Protein AF-A0A3M1HLR2-F1 (afdb_monomer_lite)

Structure (mmCIF, N/CA/C/O backbone):
data_AF-A0A3M1HLR2-F1
#
_entry.id   AF-A0A3M1HLR2-F1
#
loop_
_atom_site.group_PDB
_atom_site.id
_atom_site.type_symbol
_atom_site.label_atom_id
_atom_site.label_alt_id
_atom_site.label_comp_id
_atom_site.label_asym_id
_atom_site.label_entity_id
_atom_site.label_seq_id
_atom_site.pdbx_PDB_ins_code
_atom_site.Cartn_x
_atom_site.Cartn_y
_atom_site.Cartn_z
_atom_site.occupancy
_atom_site.B_iso_or_equiv
_atom_site.auth_seq_id
_atom_site.auth_comp_id
_atom_site.auth_asym_id
_atom_site.auth_atom_id
_atom_site.pdbx_PDB_model_num
ATOM 1 N N . SER A 1 1 ? -4.990 -3.812 -20.240 1.00 48.69 1 SER A N 1
ATOM 2 C CA . SER A 1 1 ? -4.789 -4.718 -19.091 1.00 48.69 1 SER A CA 1
ATOM 3 C C . SER A 1 1 ? -4.871 -3.904 -17.809 1.00 48.69 1 SER A C 1
ATOM 5 O O . SER A 1 1 ? -4.303 -2.816 -17.781 1.00 48.69 1 SER A O 1
ATOM 7 N N . THR A 1 2 ? -5.626 -4.350 -16.805 1.00 55.06 2 THR A N 1
ATOM 8 C CA . THR A 1 2 ? -5.717 -3.704 -15.482 1.00 55.06 2 THR A CA 1
ATOM 9 C C . THR A 1 2 ? -4.637 -4.264 -14.561 1.00 55.06 2 THR A C 1
ATOM 11 O O . THR A 1 2 ? -4.309 -5.445 -14.652 1.00 55.06 2 THR A O 1
ATOM 14 N N . LEU A 1 3 ? -4.086 -3.433 -13.677 1.00 59.19 3 LEU A N 1
ATOM 15 C CA . LEU A 1 3 ? -3.085 -3.863 -12.700 1.00 59.19 3 LEU A CA 1
ATOM 16 C C . LEU A 1 3 ? -3.641 -4.980 -11.788 1.00 59.19 3 LEU A C 1
ATOM 18 O O . LEU A 1 3 ? -4.822 -4.929 -11.437 1.00 59.19 3 LEU A O 1
ATOM 22 N N . PRO A 1 4 ? -2.819 -5.968 -11.382 1.00 57.84 4 PRO A N 1
ATOM 23 C CA . PRO A 1 4 ? -3.253 -7.087 -10.535 1.00 57.84 4 PRO A CA 1
ATOM 24 C C . PRO A 1 4 ? -3.646 -6.661 -9.110 1.00 57.84 4 PRO A C 1
ATOM 26 O O . PRO A 1 4 ? -4.333 -7.398 -8.411 1.00 57.84 4 PRO A O 1
ATOM 29 N N . GLN A 1 5 ? -3.231 -5.466 -8.690 1.00 66.94 5 GLN A N 1
ATOM 30 C CA . GLN A 1 5 ? -3.556 -4.832 -7.415 1.00 66.94 5 GLN A CA 1
ATOM 31 C C . GLN A 1 5 ? -3.480 -3.305 -7.575 1.00 66.94 5 GLN A C 1
ATOM 33 O O . GLN A 1 5 ? -2.807 -2.836 -8.500 1.00 66.94 5 GLN A O 1
ATOM 38 N N . PRO A 1 6 ? -4.139 -2.506 -6.714 1.00 74.94 6 PRO A N 1
ATOM 39 C CA . PRO A 1 6 ? -3.947 -1.062 -6.727 1.00 74.94 6 PRO A CA 1
ATOM 40 C C . PRO A 1 6 ? -2.475 -0.734 -6.439 1.00 74.94 6 PRO A C 1
ATOM 42 O O . PRO A 1 6 ? -1.885 -1.265 -5.497 1.00 74.94 6 PRO A O 1
ATOM 45 N N . LEU A 1 7 ? -1.880 0.124 -7.266 1.00 81.38 7 LEU A N 1
ATOM 46 C CA . LEU A 1 7 ? -0.498 0.574 -7.116 1.00 81.38 7 LEU A CA 1
ATOM 47 C C . LEU A 1 7 ? -0.462 2.035 -6.679 1.00 81.38 7 LEU A C 1
ATOM 49 O O . LEU A 1 7 ? -1.228 2.861 -7.174 1.00 81.38 7 LEU A O 1
ATOM 53 N N . ASP A 1 8 ? 0.453 2.331 -5.763 1.00 84.19 8 ASP A N 1
ATOM 54 C CA . ASP A 1 8 ? 0.822 3.683 -5.361 1.00 84.19 8 ASP A CA 1
ATOM 55 C C . ASP A 1 8 ? 2.137 4.043 -6.046 1.00 84.19 8 ASP A C 1
ATOM 57 O O . ASP A 1 8 ? 3.056 3.224 -6.063 1.00 84.19 8 ASP A O 1
ATOM 61 N N . PHE A 1 9 ? 2.237 5.260 -6.578 1.00 87.88 9 PHE A N 1
ATOM 62 C CA . PHE A 1 9 ? 3.447 5.793 -7.206 1.00 87.88 9 PHE A CA 1
ATOM 63 C C . PHE A 1 9 ? 4.004 6.924 -6.331 1.00 87.88 9 PHE A C 1
ATOM 65 O O . PHE A 1 9 ? 3.769 8.098 -6.624 1.00 87.88 9 PHE A O 1
ATOM 72 N N . PRO A 1 10 ? 4.728 6.606 -5.241 1.00 83.81 10 PRO A N 1
ATOM 73 C CA . PRO A 1 10 ? 5.108 7.577 -4.209 1.00 83.81 10 PRO A CA 1
ATOM 74 C C . PRO A 1 10 ? 6.034 8.693 -4.707 1.00 83.81 10 PRO A C 1
ATOM 76 O O . PRO A 1 10 ? 6.093 9.757 -4.098 1.00 83.81 10 PRO A O 1
ATOM 79 N N . LEU A 1 11 ? 6.755 8.462 -5.808 1.00 85.06 11 LEU A N 1
ATOM 80 C CA . LEU A 1 11 ? 7.602 9.465 -6.464 1.00 85.06 11 LEU A CA 1
ATOM 81 C C . LEU A 1 11 ? 6.954 10.048 -7.732 1.00 85.06 11 LEU A C 1
ATOM 83 O O . LEU A 1 11 ? 7.605 10.761 -8.491 1.00 85.06 11 LEU A O 1
ATOM 87 N N . GLY A 1 12 ? 5.672 9.751 -7.954 1.00 87.69 12 GLY A N 1
ATOM 88 C CA . GLY A 1 12 ? 4.953 10.068 -9.178 1.00 87.69 12 GLY A CA 1
ATOM 89 C C . GLY A 1 12 ? 5.382 9.214 -10.373 1.00 87.69 12 GLY A C 1
ATOM 90 O O . GLY A 1 12 ? 6.267 8.359 -10.295 1.00 87.69 12 GLY A O 1
ATOM 91 N N . LEU A 1 13 ? 4.718 9.465 -11.497 1.00 90.06 13 LEU A N 1
ATOM 92 C CA . LEU A 1 13 ? 5.146 9.000 -12.812 1.00 90.06 13 LEU A CA 1
ATOM 93 C C . LEU A 1 13 ? 6.013 10.084 -13.441 1.00 90.06 13 LEU A C 1
ATOM 95 O O . LEU A 1 13 ? 5.712 11.273 -13.318 1.00 90.06 13 LEU A O 1
ATOM 99 N N . PHE A 1 14 ? 7.056 9.678 -14.148 1.00 89.75 14 PHE A N 1
ATOM 100 C CA . PHE A 1 14 ? 7.906 10.591 -14.892 1.00 89.75 14 PHE A CA 1
ATOM 101 C C . PHE A 1 14 ? 8.195 10.035 -16.280 1.00 89.75 14 PHE A C 1
ATOM 103 O O . PHE A 1 14 ? 7.954 8.864 -16.576 1.00 89.75 14 PHE A O 1
ATOM 110 N N . SER A 1 15 ? 8.690 10.906 -17.153 1.00 91.44 15 SER A N 1
ATOM 111 C CA . SER A 1 15 ? 9.199 10.494 -18.448 1.00 91.44 15 SER A CA 1
ATOM 112 C C . SER A 1 15 ? 10.481 11.234 -18.777 1.00 91.44 15 SER A C 1
ATOM 114 O O . SER A 1 15 ? 10.613 12.420 -18.467 1.00 91.44 15 SER A O 1
ATOM 116 N N . PHE A 1 16 ? 11.420 10.530 -19.398 1.00 93.06 16 PHE A N 1
ATOM 117 C CA . PHE A 1 16 ? 12.648 11.109 -19.924 1.00 93.06 16 PHE A CA 1
ATOM 118 C C . PHE A 1 16 ? 12.904 10.638 -21.356 1.00 93.06 16 PHE A C 1
ATOM 120 O O . PHE A 1 16 ? 12.273 9.705 -21.856 1.00 93.06 16 PHE A O 1
ATOM 127 N N . VAL A 1 17 ? 13.825 11.332 -22.022 1.00 95.81 17 VAL A N 1
ATOM 128 C CA . VAL A 1 17 ? 14.231 11.065 -23.401 1.00 95.81 17 VAL A CA 1
ATOM 129 C C . VAL A 1 17 ? 15.741 10.894 -23.437 1.00 95.81 17 VAL A C 1
ATOM 131 O O . VAL A 1 17 ? 16.461 11.725 -22.883 1.00 95.81 17 VAL A O 1
ATOM 134 N N . LEU A 1 18 ? 16.211 9.854 -24.120 1.00 96.06 18 LEU A N 1
ATOM 135 C CA . LEU A 1 18 ? 17.622 9.646 -24.440 1.00 96.06 18 LEU A CA 1
ATOM 136 C C . LEU A 1 18 ? 17.815 9.818 -25.950 1.00 96.06 18 LEU A C 1
ATOM 138 O O . LEU A 1 18 ? 17.514 8.885 -26.694 1.00 96.06 18 LEU A O 1
ATOM 142 N N . PRO A 1 19 ? 18.234 11.005 -26.417 1.00 96.94 19 PRO A N 1
ATOM 143 C CA . PRO A 1 19 ? 18.441 11.271 -27.837 1.00 96.94 19 PRO A CA 1
ATOM 144 C C . PRO A 1 19 ? 19.844 10.857 -28.313 1.00 96.94 19 PRO A C 1
ATOM 146 O O . PRO A 1 19 ? 20.701 10.470 -27.517 1.00 96.94 19 PRO A O 1
ATOM 149 N N . ASP A 1 20 ? 20.073 11.011 -29.620 1.00 96.31 20 ASP A N 1
ATOM 150 C CA . ASP A 1 20 ? 21.378 10.907 -30.289 1.00 96.31 20 ASP A CA 1
ATOM 151 C C . ASP A 1 20 ? 22.066 9.540 -30.135 1.00 96.31 20 ASP A C 1
ATOM 153 O O . ASP A 1 20 ? 23.295 9.421 -30.117 1.00 96.31 20 ASP A O 1
ATOM 157 N N . LEU A 1 21 ? 21.262 8.479 -30.046 1.00 97.06 21 LEU A N 1
ATOM 158 C CA . LEU A 1 21 ? 21.741 7.106 -30.015 1.00 97.06 21 LEU A CA 1
ATOM 159 C C . LEU A 1 21 ? 21.974 6.584 -31.436 1.00 97.06 21 LEU A C 1
ATOM 161 O O . LEU A 1 21 ? 21.321 6.981 -32.400 1.00 97.06 21 LEU A O 1
ATOM 165 N N . THR A 1 22 ? 22.882 5.618 -31.570 1.00 98.12 22 THR A N 1
ATOM 166 C CA . THR A 1 22 ? 22.852 4.753 -32.756 1.00 98.12 22 THR A CA 1
ATOM 167 C C . THR A 1 22 ? 21.536 3.966 -32.738 1.00 98.12 22 THR A C 1
ATOM 169 O O . THR A 1 22 ? 21.232 3.391 -31.693 1.00 98.12 22 THR A O 1
ATOM 172 N N . PRO A 1 23 ? 20.771 3.901 -33.843 1.00 98.12 23 PRO A N 1
ATOM 173 C CA . PRO A 1 23 ? 19.550 3.106 -33.899 1.00 98.12 23 PRO A CA 1
ATOM 174 C C . PRO A 1 23 ? 19.747 1.670 -33.393 1.00 98.12 23 PRO A C 1
ATOM 176 O O . PRO A 1 23 ? 20.687 0.990 -33.812 1.00 98.12 23 PRO A O 1
ATOM 179 N N . GLY A 1 24 ? 18.888 1.220 -32.477 1.00 97.25 24 GLY A N 1
ATOM 180 C CA . GLY A 1 24 ? 18.967 -0.111 -31.859 1.00 97.25 24 GLY A CA 1
ATOM 181 C C . GLY A 1 24 ? 19.995 -0.237 -30.728 1.00 97.25 24 GLY A C 1
ATOM 182 O O . GLY A 1 24 ? 20.311 -1.345 -30.293 1.00 97.25 24 GLY A O 1
ATOM 183 N N . ARG A 1 25 ? 20.578 0.873 -30.256 1.00 97.94 25 ARG A N 1
ATOM 184 C CA . ARG A 1 25 ? 21.594 0.851 -29.198 1.00 97.94 25 ARG A CA 1
ATOM 185 C C . ARG A 1 25 ? 20.997 0.432 -27.854 1.00 97.94 25 ARG A C 1
ATOM 187 O O . ARG A 1 25 ? 20.038 1.036 -27.383 1.00 97.94 25 ARG A O 1
ATOM 194 N N . SER A 1 26 ? 21.673 -0.506 -27.187 1.00 97.94 26 SER A N 1
ATOM 195 C CA . SER A 1 26 ? 21.446 -0.832 -25.774 1.00 97.94 26 SER A CA 1
ATOM 196 C C . SER A 1 26 ? 22.310 0.005 -24.829 1.00 97.94 26 SER A C 1
ATOM 198 O O . SER A 1 26 ? 23.500 0.245 -25.083 1.00 97.94 26 SER A O 1
ATOM 200 N N . LEU A 1 27 ? 21.729 0.422 -23.710 1.00 97.56 27 LEU A N 1
ATOM 201 C CA . LEU A 1 27 ? 22.395 1.193 -22.663 1.00 97.56 27 LEU A CA 1
ATOM 202 C C . LEU A 1 27 ? 21.735 0.966 -21.297 1.00 97.56 27 LEU A C 1
ATOM 204 O O . LEU A 1 27 ? 20.637 0.420 -21.198 1.00 97.56 27 LEU A O 1
ATOM 208 N N . THR A 1 28 ? 22.412 1.416 -20.242 1.00 97.38 28 THR A N 1
ATOM 209 C CA . THR A 1 28 ? 21.877 1.420 -18.877 1.00 97.38 28 THR A CA 1
ATOM 210 C C . THR A 1 28 ? 21.690 2.840 -18.353 1.00 97.38 28 THR A C 1
ATOM 212 O O . THR A 1 28 ? 22.568 3.682 -18.548 1.00 97.38 28 THR A O 1
ATOM 215 N N . VAL A 1 29 ? 20.590 3.087 -17.644 1.00 96.12 29 VAL A N 1
ATOM 216 C CA . VAL A 1 29 ? 20.327 4.332 -16.905 1.00 96.12 29 VAL A CA 1
ATOM 217 C C . VAL A 1 29 ? 20.255 4.016 -15.420 1.00 96.12 29 VAL A C 1
ATOM 219 O O . VAL A 1 29 ? 19.499 3.137 -15.017 1.00 96.12 29 VAL A O 1
ATOM 222 N N . GLU A 1 30 ? 21.006 4.746 -14.601 1.00 95.44 30 GLU A N 1
ATOM 223 C CA . GLU A 1 30 ? 20.891 4.657 -13.147 1.00 95.44 30 GLU A CA 1
ATOM 224 C C . GLU A 1 30 ? 19.939 5.738 -12.623 1.00 95.44 30 GLU A C 1
ATOM 226 O O . GLU A 1 30 ? 20.163 6.936 -12.802 1.00 95.44 30 GLU A O 1
ATOM 231 N N . LEU A 1 31 ? 18.870 5.310 -11.957 1.00 91.38 31 LEU A N 1
ATOM 232 C CA . LEU A 1 31 ? 17.959 6.174 -11.221 1.00 91.38 31 LEU A CA 1
ATOM 233 C C . LEU A 1 31 ? 18.386 6.206 -9.756 1.00 91.38 31 LEU A C 1
ATOM 235 O O . LEU A 1 31 ? 18.313 5.189 -9.069 1.00 91.38 31 LEU A O 1
ATOM 239 N N . ILE A 1 32 ? 18.799 7.371 -9.264 1.00 91.00 32 ILE A N 1
ATOM 240 C CA . ILE A 1 32 ? 19.179 7.562 -7.860 1.00 91.00 32 ILE A CA 1
ATOM 241 C C . ILE A 1 32 ? 17.919 7.860 -7.043 1.00 91.00 32 ILE A C 1
ATOM 243 O O . ILE A 1 32 ? 17.176 8.793 -7.355 1.00 91.00 32 ILE A O 1
ATOM 247 N N . LEU A 1 33 ? 17.675 7.075 -5.992 1.00 88.12 33 LEU A N 1
ATOM 248 C CA . LEU A 1 33 ? 16.494 7.221 -5.145 1.00 88.12 33 LEU A CA 1
ATOM 249 C C . LEU A 1 33 ? 16.747 8.204 -3.993 1.00 88.12 33 LEU A C 1
ATOM 251 O O . LEU A 1 33 ? 17.845 8.231 -3.429 1.00 88.12 33 LEU A O 1
ATOM 255 N N . PRO A 1 34 ? 15.736 8.994 -3.582 1.00 86.31 34 PRO A N 1
ATOM 256 C CA . PRO A 1 34 ? 15.842 9.762 -2.352 1.00 86.31 34 PRO A CA 1
ATOM 257 C C . PRO A 1 34 ? 15.982 8.807 -1.151 1.00 86.31 34 PRO A C 1
ATOM 259 O O . PRO A 1 34 ? 15.378 7.735 -1.160 1.00 86.31 34 PRO A O 1
ATOM 262 N N . PRO A 1 35 ? 16.683 9.196 -0.069 1.00 83.38 35 PRO A N 1
ATOM 263 C CA . PRO A 1 35 ? 16.812 8.364 1.135 1.00 83.38 35 PRO A CA 1
ATOM 264 C C . PRO A 1 35 ? 15.476 7.977 1.794 1.00 83.38 35 PRO A C 1
ATOM 266 O O . PRO A 1 35 ? 15.429 7.077 2.624 1.00 83.38 35 PRO A O 1
ATOM 269 N N . THR A 1 36 ? 14.396 8.681 1.451 1.00 80.69 36 THR A N 1
ATOM 270 C CA . THR A 1 36 ? 13.025 8.438 1.915 1.00 80.69 36 THR A CA 1
ATOM 271 C C . THR A 1 36 ? 12.228 7.497 1.008 1.00 80.69 36 THR A C 1
ATOM 273 O O . THR A 1 36 ? 11.042 7.282 1.260 1.00 80.69 36 THR A O 1
ATOM 276 N N . ALA A 1 37 ? 12.829 6.970 -0.063 1.00 78.12 37 ALA A N 1
ATOM 277 C CA . ALA A 1 37 ? 12.160 6.034 -0.954 1.00 78.12 37 ALA A CA 1
ATOM 278 C C . ALA A 1 37 ? 11.779 4.740 -0.200 1.00 78.12 37 ALA A C 1
ATOM 280 O O . ALA A 1 37 ? 12.569 4.246 0.609 1.00 78.12 37 ALA A O 1
ATOM 281 N N . PRO A 1 38 ? 10.583 4.171 -0.442 1.00 70.94 38 PRO A N 1
ATOM 282 C CA . PRO A 1 38 ? 10.193 2.891 0.149 1.00 70.94 38 PRO A CA 1
ATOM 283 C C . PRO A 1 38 ? 11.117 1.745 -0.287 1.00 70.94 38 PRO A C 1
ATOM 285 O O . PRO A 1 38 ? 11.745 1.809 -1.336 1.00 70.94 38 PRO A O 1
ATOM 288 N N . THR A 1 39 ? 11.153 0.655 0.478 1.00 69.25 39 THR A N 1
ATOM 289 C CA . THR A 1 39 ? 12.002 -0.517 0.185 1.00 69.25 39 THR A CA 1
ATOM 290 C C . THR A 1 39 ? 11.341 -1.566 -0.715 1.00 69.25 39 THR A C 1
ATOM 292 O O . THR A 1 39 ? 12.039 -2.368 -1.327 1.00 69.25 39 THR A O 1
ATOM 295 N N . LEU A 1 40 ? 10.007 -1.575 -0.808 1.00 63.69 40 LEU A N 1
ATOM 296 C CA . LEU A 1 40 ? 9.227 -2.517 -1.622 1.00 63.69 40 LEU A CA 1
ATOM 297 C C . LEU A 1 40 ? 8.753 -1.834 -2.900 1.00 63.69 40 LEU A C 1
ATOM 299 O O . LEU A 1 40 ? 7.589 -1.448 -3.018 1.00 63.69 40 LEU A O 1
ATOM 303 N N . LEU A 1 41 ? 9.689 -1.631 -3.824 1.00 73.06 41 LEU A N 1
ATOM 304 C CA . LEU A 1 41 ? 9.422 -0.943 -5.075 1.00 73.06 41 LEU A CA 1
ATOM 305 C C . LEU A 1 41 ? 9.441 -1.912 -6.260 1.00 73.06 41 LEU A C 1
ATOM 307 O O . LEU A 1 41 ? 10.279 -2.803 -6.341 1.00 73.06 41 LEU A O 1
ATOM 311 N N . HIS A 1 42 ? 8.529 -1.683 -7.194 1.00 86.94 42 HIS A N 1
ATOM 312 C CA . HIS A 1 42 ? 8.532 -2.230 -8.547 1.00 86.94 42 HIS A CA 1
ATOM 313 C C . HIS A 1 42 ? 8.611 -1.065 -9.530 1.00 86.94 42 HIS A C 1
ATOM 315 O O . HIS A 1 42 ? 8.079 0.012 -9.243 1.00 86.94 42 HIS A O 1
ATOM 321 N N . TYR A 1 43 ? 9.215 -1.264 -10.697 1.00 90.81 43 TYR A N 1
ATOM 322 C CA . TYR A 1 43 ? 9.253 -0.235 -11.733 1.00 90.81 43 TYR A CA 1
ATOM 323 C C . TYR A 1 43 ? 8.223 -0.555 -12.812 1.00 90.81 43 TYR A C 1
ATOM 325 O O . TYR A 1 43 ? 8.400 -1.495 -13.577 1.00 90.81 43 TYR A O 1
ATOM 333 N N . TYR A 1 44 ? 7.143 0.219 -12.885 1.00 92.75 44 TYR A N 1
ATOM 334 C CA . TYR A 1 44 ? 6.085 0.007 -13.873 1.00 92.75 44 TYR A CA 1
ATOM 335 C C . TYR A 1 44 ? 6.199 0.995 -15.024 1.00 92.75 44 TYR A C 1
ATOM 337 O O . TYR A 1 44 ? 6.556 2.160 -14.837 1.00 92.75 44 TYR A O 1
ATOM 345 N N . LYS A 1 45 ? 5.820 0.533 -16.213 1.00 91.69 45 LYS A N 1
ATOM 346 C CA . LYS A 1 45 ? 5.718 1.350 -17.422 1.00 91.69 45 LYS A CA 1
ATOM 347 C C . LYS A 1 45 ? 4.302 1.334 -17.964 1.00 91.69 45 LYS A C 1
ATOM 349 O O . LYS A 1 45 ? 3.595 0.337 -17.820 1.00 91.69 45 LYS A O 1
ATOM 354 N N . HIS A 1 46 ? 3.916 2.433 -18.608 1.00 89.50 46 HIS A N 1
ATOM 355 C CA . HIS A 1 46 ? 2.683 2.529 -19.384 1.00 89.50 46 HIS A CA 1
ATOM 356 C C . HIS A 1 46 ? 3.022 2.836 -20.843 1.00 89.50 46 HIS A C 1
ATOM 358 O O . HIS A 1 46 ? 3.031 3.992 -21.269 1.00 89.50 46 HIS A O 1
ATOM 364 N N . SER A 1 47 ? 3.341 1.789 -21.597 1.00 90.06 47 SER A N 1
ATOM 365 C CA . SER A 1 47 ? 3.720 1.871 -23.010 1.00 90.06 47 SER A CA 1
ATOM 366 C C . SER A 1 47 ? 3.331 0.590 -23.747 1.00 90.06 47 SER A C 1
ATOM 368 O O . SER A 1 47 ? 2.786 -0.335 -23.142 1.00 90.06 47 SER A O 1
ATOM 370 N N . GLY A 1 48 ? 3.588 0.534 -25.054 1.00 90.94 48 GLY A N 1
ATOM 371 C CA . GLY A 1 48 ? 3.549 -0.724 -25.795 1.00 90.94 48 GLY A CA 1
ATOM 372 C C . GLY A 1 48 ? 4.763 -1.606 -25.490 1.00 90.94 48 GLY A C 1
ATOM 373 O O . GLY A 1 48 ? 5.767 -1.141 -24.940 1.00 90.94 48 GLY A O 1
ATOM 374 N N . VAL A 1 49 ? 4.670 -2.876 -25.887 1.00 93.56 49 VAL A N 1
ATOM 375 C CA . VAL A 1 49 ? 5.795 -3.823 -25.971 1.00 93.56 49 VAL A CA 1
ATOM 376 C C . VAL A 1 49 ? 5.817 -4.470 -27.363 1.00 93.56 49 VAL A C 1
ATOM 378 O O . VAL A 1 49 ? 4.778 -4.489 -28.032 1.00 93.56 49 VAL A O 1
ATOM 381 N N . PRO A 1 50 ? 6.947 -5.027 -27.837 1.00 92.12 50 PRO A N 1
ATOM 382 C CA . PRO A 1 50 ? 6.978 -5.736 -29.116 1.00 92.12 50 PRO A CA 1
ATOM 383 C C . PRO A 1 50 ? 5.885 -6.815 -29.201 1.00 92.12 50 PRO A C 1
ATOM 385 O O . PRO A 1 50 ? 5.718 -7.630 -28.296 1.00 92.12 50 PRO A O 1
ATOM 388 N N . GLY A 1 51 ? 5.097 -6.792 -30.279 1.00 91.81 51 GLY A N 1
ATOM 389 C CA . GLY A 1 51 ? 3.941 -7.680 -30.468 1.00 91.81 51 GLY A CA 1
ATOM 390 C C . GLY A 1 51 ? 2.633 -7.220 -29.802 1.00 91.81 51 GLY A C 1
ATOM 391 O O . GLY A 1 51 ? 1.577 -7.734 -30.161 1.00 91.81 51 GLY A O 1
ATOM 392 N N . GLN A 1 52 ? 2.668 -6.234 -28.898 1.00 91.31 52 GLN A N 1
ATOM 393 C CA . GLN A 1 52 ? 1.492 -5.566 -28.316 1.00 91.31 52 GLN A CA 1
ATOM 394 C C . GLN A 1 52 ? 1.743 -4.048 -28.191 1.00 91.31 52 GLN A C 1
ATOM 396 O O . GLN A 1 52 ? 2.044 -3.555 -27.100 1.00 91.31 52 GLN A O 1
ATOM 401 N N . PRO A 1 53 ? 1.648 -3.293 -29.302 1.00 89.00 53 PRO A N 1
ATOM 402 C CA . PRO A 1 53 ? 2.045 -1.884 -29.346 1.00 89.00 53 PRO A CA 1
ATOM 403 C C . PRO A 1 53 ? 1.067 -0.937 -28.635 1.00 89.00 53 PRO A C 1
ATOM 405 O O . PRO A 1 53 ? 1.442 0.183 -28.301 1.00 89.00 53 PRO A O 1
ATOM 408 N N . GLU A 1 54 ? -0.171 -1.370 -28.384 1.00 89.94 54 GLU A N 1
ATOM 409 C CA . GLU A 1 54 ? -1.149 -0.579 -27.634 1.00 89.94 54 GLU A CA 1
ATOM 410 C C . GLU A 1 54 ? -0.662 -0.335 -26.195 1.00 89.94 54 GLU A C 1
ATOM 412 O O . GLU A 1 54 ? -0.312 -1.302 -25.508 1.00 89.94 54 GLU A O 1
ATOM 417 N N . PRO A 1 55 ? -0.654 0.919 -25.701 1.00 89.38 55 PRO A N 1
ATOM 418 C CA . PRO A 1 55 ? -0.194 1.222 -24.354 1.00 89.38 55 PRO A CA 1
ATOM 419 C C . PRO A 1 55 ? -0.951 0.452 -23.272 1.00 89.38 55 PRO A C 1
ATOM 421 O O . PRO A 1 55 ? -2.182 0.455 -23.207 1.00 89.38 55 PRO A O 1
ATOM 424 N N . HIS A 1 56 ? -0.200 -0.192 -22.385 1.00 88.94 56 HIS A N 1
ATOM 425 C CA . HIS A 1 56 ? -0.732 -0.866 -21.210 1.00 88.94 56 HIS A CA 1
ATOM 426 C C . HIS A 1 56 ? 0.280 -0.829 -20.069 1.00 88.94 56 HIS A C 1
ATOM 428 O O . HIS A 1 56 ? 1.470 -0.594 -20.268 1.00 88.94 56 HIS A O 1
ATOM 434 N N . TRP A 1 57 ? -0.207 -1.066 -18.853 1.00 89.44 57 TRP A N 1
ATOM 435 C CA . TRP A 1 57 ? 0.660 -1.224 -17.694 1.00 89.44 57 TRP A CA 1
ATOM 436 C C . TRP A 1 57 ? 1.347 -2.585 -17.705 1.00 89.44 57 TRP A C 1
ATOM 438 O O . TRP A 1 57 ? 0.683 -3.611 -17.872 1.00 89.44 57 TRP A O 1
ATOM 448 N N . TYR A 1 58 ? 2.650 -2.591 -17.450 1.00 90.50 58 TYR A N 1
ATOM 449 C CA . TYR A 1 58 ? 3.417 -3.803 -17.186 1.00 90.50 58 TYR A CA 1
ATOM 450 C C . TYR A 1 58 ? 4.534 -3.532 -16.174 1.00 90.50 58 TYR A C 1
ATOM 452 O O . TYR A 1 58 ? 5.054 -2.415 -16.093 1.00 90.50 58 TYR A O 1
ATOM 460 N N . ASP A 1 59 ? 4.888 -4.563 -15.403 1.00 91.50 59 ASP A N 1
ATOM 461 C CA . ASP A 1 59 ? 6.063 -4.533 -14.530 1.00 91.50 59 ASP A CA 1
ATOM 462 C C . ASP A 1 59 ? 7.316 -4.649 -15.408 1.00 91.50 59 ASP A C 1
ATOM 464 O O . ASP A 1 59 ? 7.477 -5.597 -16.186 1.00 91.50 59 ASP A O 1
ATOM 468 N N . PHE A 1 60 ? 8.194 -3.655 -15.340 1.00 94.44 60 PHE A N 1
ATOM 469 C CA . PHE A 1 60 ? 9.400 -3.585 -16.150 1.00 94.44 60 PHE A CA 1
ATOM 470 C C . PHE A 1 60 ? 10.550 -4.296 -15.444 1.00 94.44 60 PHE A C 1
ATOM 472 O O . PHE A 1 60 ? 11.615 -3.726 -15.297 1.00 94.44 60 PHE A O 1
ATOM 479 N N . LEU A 1 61 ? 10.362 -5.537 -14.997 1.00 93.94 61 LEU A N 1
ATOM 480 C CA . LEU A 1 61 ? 11.454 -6.345 -14.444 1.00 93.94 61 LEU A CA 1
ATOM 481 C C . LEU A 1 61 ? 12.450 -6.737 -15.537 1.00 93.94 61 LEU A C 1
ATOM 483 O O . LEU A 1 61 ? 12.055 -6.941 -16.689 1.00 93.94 61 LEU A O 1
ATOM 487 N N . TYR A 1 62 ? 13.731 -6.840 -15.174 1.00 96.25 62 TYR A N 1
ATOM 488 C CA . TYR A 1 62 ? 14.783 -7.296 -16.081 1.00 96.25 62 TYR A CA 1
ATOM 489 C C . TYR A 1 62 ? 14.526 -8.725 -16.576 1.00 96.25 62 TYR A C 1
ATOM 491 O O . TYR A 1 62 ? 14.441 -9.657 -15.778 1.00 96.25 62 TYR A O 1
ATOM 499 N N . ASP A 1 63 ? 14.401 -8.887 -17.894 1.00 95.44 63 ASP A N 1
ATOM 500 C CA . ASP A 1 63 ? 14.108 -10.166 -18.562 1.00 95.44 63 ASP A CA 1
ATOM 501 C C . ASP A 1 63 ? 15.349 -10.840 -19.177 1.00 95.44 63 ASP A C 1
ATOM 503 O O . ASP A 1 63 ? 15.247 -11.924 -19.749 1.00 95.44 63 ASP A O 1
ATOM 507 N N . GLY A 1 64 ? 16.525 -10.220 -19.033 1.00 96.06 64 GLY A N 1
ATOM 508 C CA . GLY A 1 64 ? 17.773 -10.643 -19.672 1.00 96.06 64 GLY A CA 1
ATOM 509 C C . GLY A 1 64 ? 18.203 -9.763 -20.849 1.00 96.06 64 GLY A C 1
ATOM 510 O O . GLY A 1 64 ? 19.362 -9.849 -21.251 1.00 96.06 64 GLY A O 1
ATOM 511 N N . GLU A 1 65 ? 17.320 -8.897 -21.354 1.00 96.50 65 GLU A N 1
ATOM 512 C CA . GLU A 1 65 ? 17.595 -7.951 -22.443 1.00 96.50 65 GLU A CA 1
ATOM 513 C C . GLU A 1 65 ? 17.224 -6.513 -22.055 1.00 96.50 65 GLU A C 1
ATOM 515 O O . GLU A 1 65 ? 18.043 -5.599 -22.159 1.00 96.50 65 GLU A O 1
ATOM 520 N N . THR A 1 66 ? 16.006 -6.312 -21.553 1.00 97.38 66 THR A N 1
ATOM 521 C CA . THR A 1 66 ? 15.492 -5.014 -21.093 1.00 97.38 66 THR A CA 1
ATOM 522 C C . THR A 1 66 ? 14.876 -5.148 -19.706 1.00 97.38 66 THR A C 1
ATOM 524 O O . THR A 1 66 ? 14.530 -6.243 -19.265 1.00 97.38 66 THR A O 1
ATOM 527 N N . GLY A 1 67 ? 14.737 -4.038 -18.987 1.00 96.50 67 GLY A N 1
ATOM 528 C CA . GLY A 1 67 ? 14.058 -4.003 -17.691 1.00 96.50 67 GLY A CA 1
ATOM 529 C C . GLY A 1 67 ? 14.866 -3.352 -16.579 1.00 96.50 67 GLY A C 1
ATOM 530 O O . GLY A 1 67 ? 16.018 -2.966 -16.743 1.00 96.50 67 GLY A O 1
ATOM 531 N N . ALA A 1 68 ? 14.233 -3.223 -15.428 1.00 95.25 68 ALA A N 1
ATOM 532 C CA . ALA A 1 68 ? 14.753 -2.642 -14.214 1.00 95.25 68 ALA A CA 1
ATOM 533 C C . ALA A 1 68 ? 15.360 -3.726 -13.319 1.00 95.25 68 ALA A C 1
ATOM 535 O O . ALA A 1 68 ? 14.743 -4.759 -13.039 1.00 95.25 68 ALA A O 1
ATOM 536 N N . VAL A 1 69 ? 16.558 -3.442 -12.825 1.00 94.81 69 VAL A N 1
ATOM 537 C CA . VAL A 1 69 ? 17.194 -4.141 -11.713 1.00 94.81 69 VAL A CA 1
ATOM 538 C C . VAL A 1 69 ? 17.063 -3.248 -10.485 1.00 94.81 69 VAL A C 1
ATOM 540 O O . VAL A 1 69 ? 17.592 -2.133 -10.450 1.00 94.81 69 VAL A O 1
ATOM 543 N N . MET A 1 70 ? 16.318 -3.728 -9.491 1.00 90.25 70 MET A N 1
ATOM 544 C CA . MET A 1 70 ? 15.977 -2.966 -8.291 1.00 90.25 70 MET A CA 1
ATOM 545 C C . MET A 1 70 ? 17.111 -3.029 -7.262 1.00 90.25 70 MET A C 1
ATOM 547 O O . MET A 1 70 ? 17.536 -4.115 -6.871 1.00 90.25 70 MET A O 1
ATOM 551 N N . GLY A 1 71 ? 17.572 -1.871 -6.794 1.00 87.81 71 GLY A N 1
ATOM 552 C CA . GLY A 1 71 ? 18.472 -1.731 -5.649 1.00 87.81 71 GLY A CA 1
ATOM 553 C C . GLY A 1 71 ? 17.824 -0.931 -4.517 1.00 87.81 71 GLY A C 1
ATOM 554 O O . GLY A 1 71 ? 16.724 -0.398 -4.654 1.00 87.81 71 GLY A O 1
ATOM 555 N N . SER A 1 72 ? 18.505 -0.849 -3.372 1.00 80.50 72 SER A N 1
ATOM 556 C CA . SER A 1 72 ? 17.999 -0.134 -2.189 1.00 80.50 72 SER A CA 1
ATOM 557 C C . SER A 1 72 ? 18.137 1.387 -2.291 1.00 80.50 72 SER A C 1
ATOM 559 O O . SER A 1 72 ? 17.328 2.113 -1.722 1.00 80.50 72 SER A O 1
ATOM 561 N N . THR A 1 73 ? 19.157 1.874 -2.999 1.00 86.75 73 THR A N 1
ATOM 562 C CA . THR A 1 73 ? 19.443 3.310 -3.167 1.00 86.75 73 THR A CA 1
ATOM 563 C C . THR A 1 73 ? 19.426 3.768 -4.620 1.00 86.75 73 THR A C 1
ATOM 565 O O . THR A 1 73 ? 19.378 4.969 -4.883 1.00 86.75 73 THR A O 1
ATOM 568 N N . SER A 1 74 ? 19.473 2.835 -5.568 1.00 90.50 74 SER A N 1
ATOM 569 C CA . SER A 1 74 ? 19.362 3.128 -6.992 1.00 90.50 74 SER A CA 1
ATOM 570 C C . SER A 1 74 ? 18.698 1.986 -7.753 1.00 90.50 74 SER A C 1
ATOM 572 O O . SER A 1 74 ? 18.588 0.864 -7.256 1.00 90.50 74 SER A O 1
ATOM 574 N N . ILE A 1 75 ? 18.217 2.289 -8.955 1.00 92.50 75 ILE A N 1
ATOM 575 C CA . ILE A 1 75 ? 17.618 1.331 -9.887 1.00 92.50 75 ILE A CA 1
ATOM 576 C C . ILE A 1 75 ? 18.355 1.442 -11.203 1.00 92.50 75 ILE A C 1
ATOM 578 O O . ILE A 1 75 ? 18.537 2.542 -11.715 1.00 92.50 75 ILE A O 1
ATOM 582 N N . THR A 1 76 ? 18.743 0.304 -11.767 1.00 95.69 76 THR A N 1
ATOM 583 C CA . THR A 1 76 ? 19.364 0.266 -13.092 1.00 95.69 76 THR A CA 1
ATOM 584 C C . THR A 1 76 ? 18.321 -0.130 -14.122 1.00 95.69 76 THR A C 1
ATOM 586 O O . THR A 1 76 ? 17.794 -1.238 -14.068 1.00 95.69 76 THR A O 1
ATOM 589 N N . LEU A 1 77 ? 18.016 0.761 -15.061 1.00 96.19 77 LEU A N 1
ATOM 590 C CA . LEU A 1 77 ? 17.182 0.463 -16.220 1.00 96.19 77 LEU A CA 1
ATOM 591 C C . LEU A 1 77 ? 18.069 -0.001 -17.372 1.00 96.19 77 LEU A C 1
ATOM 593 O O . LEU A 1 77 ? 18.943 0.741 -17.808 1.00 96.19 77 LEU A O 1
ATOM 597 N N . HIS A 1 78 ? 17.817 -1.198 -17.882 1.00 98.06 78 HIS A N 1
ATOM 598 C CA . HIS A 1 78 ? 18.374 -1.720 -19.123 1.00 98.06 78 HIS A CA 1
ATOM 599 C C . HIS A 1 78 ? 17.400 -1.403 -20.255 1.00 98.06 78 HIS A C 1
ATOM 601 O O . HIS A 1 78 ? 16.259 -1.875 -20.250 1.00 98.06 78 HIS A O 1
ATOM 607 N N . LEU A 1 79 ? 17.840 -0.577 -21.200 1.00 97.62 79 LEU A N 1
ATOM 608 C CA . LEU A 1 79 ? 17.020 -0.073 -22.296 1.00 97.62 79 LEU A CA 1
ATOM 609 C C . LEU A 1 79 ? 17.705 -0.347 -23.631 1.00 97.62 79 LEU A C 1
ATOM 611 O O . LEU A 1 79 ? 18.932 -0.286 -23.730 1.00 97.62 79 LEU A O 1
ATOM 615 N N . THR A 1 80 ? 16.896 -0.590 -24.656 1.00 98.00 80 THR A N 1
ATOM 616 C CA . THR A 1 80 ? 17.341 -0.718 -26.044 1.00 98.00 80 THR A CA 1
ATOM 617 C C . THR A 1 80 ? 16.377 0.058 -26.932 1.00 98.00 80 THR A C 1
ATOM 619 O O . THR A 1 80 ? 15.165 -0.125 -26.825 1.00 98.00 80 THR A O 1
ATOM 622 N N . ASP A 1 81 ? 16.927 0.921 -27.785 1.00 97.81 81 ASP A N 1
ATOM 623 C CA . ASP A 1 81 ? 16.187 1.723 -28.767 1.00 97.81 81 ASP A CA 1
ATOM 624 C C . ASP A 1 81 ? 15.370 0.819 -29.701 1.00 97.81 81 ASP A C 1
ATOM 626 O O . ASP A 1 81 ? 15.914 -0.070 -30.359 1.00 97.81 81 ASP A O 1
ATOM 630 N N . GLY A 1 82 ? 14.053 1.011 -29.704 1.00 95.88 82 GLY A N 1
ATOM 631 C CA . GLY A 1 82 ? 13.092 0.188 -30.432 1.00 95.88 82 GLY A CA 1
ATOM 632 C C . GLY A 1 82 ? 12.569 -1.071 -29.730 1.00 95.88 82 GLY A C 1
ATOM 633 O O . GLY A 1 82 ? 11.820 -1.826 -30.351 1.00 95.88 82 GLY A O 1
ATOM 634 N N . LEU A 1 83 ? 12.920 -1.327 -28.464 1.00 95.88 83 LEU A N 1
ATOM 635 C CA . LEU A 1 83 ? 12.428 -2.487 -27.701 1.00 95.88 83 LEU A CA 1
ATOM 636 C C . LEU A 1 83 ? 11.536 -2.094 -26.513 1.00 95.88 83 LEU A C 1
ATOM 638 O O . LEU A 1 83 ? 11.188 -0.935 -26.301 1.00 95.88 83 LEU A O 1
ATOM 642 N N . ARG A 1 84 ? 11.132 -3.094 -25.716 1.00 95.38 84 ARG A N 1
ATOM 643 C CA . ARG A 1 84 ? 10.365 -2.898 -24.481 1.00 95.38 84 ARG A CA 1
ATOM 644 C C . ARG A 1 84 ? 11.060 -1.871 -23.585 1.00 95.38 84 ARG A C 1
ATOM 646 O O . ARG A 1 84 ? 12.241 -1.988 -23.272 1.00 95.38 84 ARG A O 1
ATOM 653 N N . GLY A 1 85 ? 10.294 -0.886 -23.137 1.00 93.44 85 GLY A N 1
ATOM 654 C CA . GLY A 1 85 ? 10.808 0.240 -22.369 1.00 93.44 85 GLY A CA 1
ATOM 655 C C . GLY A 1 85 ? 10.968 1.525 -23.173 1.00 93.44 85 GLY A C 1
ATOM 656 O O . GLY A 1 85 ? 10.960 2.583 -22.544 1.00 93.44 85 GLY A O 1
ATOM 657 N N . ASP A 1 86 ? 11.013 1.428 -24.503 1.00 95.94 86 ASP A N 1
ATOM 658 C CA . ASP A 1 86 ? 10.932 2.539 -25.445 1.00 95.94 86 ASP A CA 1
ATOM 659 C C . ASP A 1 86 ? 9.497 2.702 -25.966 1.00 95.94 86 ASP A C 1
ATOM 661 O O . ASP A 1 86 ? 8.891 1.761 -26.481 1.00 95.94 86 ASP A O 1
ATOM 665 N N . ALA A 1 87 ? 8.905 3.877 -25.767 1.00 92.94 87 ALA A N 1
ATOM 666 C CA . ALA A 1 87 ? 7.463 4.055 -25.895 1.00 92.94 87 ALA A CA 1
ATOM 667 C C . ALA A 1 87 ? 6.929 3.890 -27.322 1.00 92.94 87 ALA A C 1
ATOM 669 O O . ALA A 1 87 ? 5.768 3.506 -27.478 1.00 92.94 87 ALA A O 1
ATOM 670 N N . ASP A 1 88 ? 7.734 4.202 -28.339 1.00 92.31 88 ASP A N 1
ATOM 671 C CA . ASP A 1 88 ? 7.324 4.133 -29.746 1.00 92.31 88 ASP A CA 1
ATOM 672 C C . ASP A 1 88 ? 7.732 2.827 -30.448 1.00 92.31 88 ASP A C 1
ATOM 674 O O . ASP A 1 88 ? 7.260 2.566 -31.558 1.00 92.31 88 ASP A O 1
ATOM 678 N N . LEU A 1 89 ? 8.544 1.995 -29.779 1.00 94.44 89 LEU A N 1
ATOM 679 C CA . LEU A 1 89 ? 9.060 0.716 -30.271 1.00 94.44 89 LEU A CA 1
ATOM 680 C C . LEU A 1 89 ? 9.813 0.825 -31.613 1.00 94.44 89 LEU A C 1
ATOM 682 O O . LEU A 1 89 ? 9.867 -0.145 -32.373 1.00 94.44 89 LEU A O 1
ATOM 686 N N . GLN A 1 90 ? 10.393 1.987 -31.927 1.00 95.69 90 GLN A N 1
ATOM 687 C CA . GLN A 1 90 ? 11.172 2.209 -33.143 1.00 95.69 90 GLN A CA 1
ATOM 688 C C . GLN A 1 90 ? 12.650 2.412 -32.830 1.00 95.69 90 GLN A C 1
ATOM 690 O O . GLN A 1 90 ? 13.016 3.252 -32.025 1.00 95.69 90 GLN A O 1
ATOM 695 N N . ALA A 1 91 ? 13.517 1.702 -33.550 1.00 97.12 91 ALA A N 1
ATOM 696 C CA . ALA A 1 91 ? 14.950 1.971 -33.523 1.00 97.12 91 ALA A CA 1
ATOM 697 C C . ALA A 1 91 ? 15.248 3.258 -34.317 1.00 97.12 91 ALA A C 1
ATOM 699 O O . ALA A 1 91 ? 15.577 3.202 -35.506 1.00 97.12 91 ALA A O 1
ATOM 700 N N . ASN A 1 92 ? 15.050 4.420 -33.695 1.00 97.19 92 ASN A N 1
ATOM 701 C CA . ASN A 1 92 ? 15.161 5.737 -34.326 1.00 97.19 92 ASN A CA 1
ATOM 702 C C . ASN A 1 92 ? 16.266 6.612 -33.703 1.00 97.19 92 ASN A C 1
ATOM 704 O O . ASN A 1 92 ? 16.407 7.782 -34.068 1.00 97.19 92 ASN A O 1
ATOM 708 N N . GLY A 1 93 ? 17.076 6.037 -32.810 1.00 97.44 93 GLY A N 1
ATOM 709 C CA . GLY A 1 93 ? 18.130 6.736 -32.086 1.00 97.44 93 GLY A CA 1
ATOM 710 C C . GLY A 1 93 ? 17.612 7.568 -30.910 1.00 97.44 93 GLY A C 1
ATOM 711 O O . GLY A 1 93 ? 18.328 8.455 -30.435 1.00 97.44 93 GLY A O 1
ATOM 712 N N . ARG A 1 94 ? 16.379 7.325 -30.452 1.00 97.56 94 ARG A N 1
ATOM 713 C CA . ARG A 1 94 ? 15.724 8.099 -29.400 1.00 97.56 94 ARG A CA 1
ATOM 714 C C . ARG A 1 94 ? 14.801 7.218 -28.562 1.00 97.56 94 ARG A C 1
ATOM 716 O O . ARG A 1 94 ? 13.665 6.972 -28.936 1.00 97.56 94 ARG A O 1
ATOM 723 N N . ILE A 1 95 ? 15.221 6.945 -27.330 1.00 96.75 95 ILE A N 1
ATOM 724 C CA . ILE A 1 95 ? 14.382 6.226 -26.364 1.00 96.75 95 ILE A CA 1
ATOM 725 C C . ILE A 1 95 ? 13.489 7.210 -25.612 1.00 96.75 95 ILE A C 1
ATOM 727 O O . ILE A 1 95 ? 13.990 8.164 -25.005 1.00 96.75 95 ILE A O 1
ATOM 731 N N . VAL A 1 96 ? 12.178 6.962 -25.607 1.00 93.88 96 VAL A N 1
ATOM 732 C CA . VAL A 1 96 ? 11.211 7.657 -24.741 1.00 93.88 96 VAL A CA 1
ATOM 733 C C . VAL A 1 96 ? 10.736 6.706 -23.655 1.00 93.88 96 VAL A C 1
ATOM 735 O O . VAL A 1 96 ? 10.065 5.718 -23.932 1.00 93.88 96 VAL A O 1
ATOM 738 N N . ASP A 1 97 ? 11.032 7.034 -22.402 1.00 88.19 97 ASP A N 1
ATOM 739 C CA . ASP A 1 97 ? 10.786 6.155 -21.261 1.00 88.19 97 ASP A CA 1
ATOM 740 C C . ASP A 1 97 ? 9.737 6.778 -20.328 1.00 88.19 97 ASP A C 1
ATOM 742 O O . ASP A 1 97 ? 10.077 7.671 -19.552 1.00 88.19 97 ASP A O 1
ATOM 746 N N . PRO A 1 98 ? 8.445 6.413 -20.434 1.00 90.88 98 PRO A N 1
ATOM 747 C CA . PRO A 1 98 ? 7.428 6.766 -19.453 1.00 90.88 98 PRO A CA 1
ATOM 748 C C . PRO A 1 98 ? 7.272 5.644 -18.421 1.00 90.88 98 PRO A C 1
ATOM 750 O O . PRO A 1 98 ? 6.913 4.507 -18.749 1.00 90.88 98 PRO A O 1
ATOM 753 N N . GLY A 1 99 ? 7.470 5.971 -17.149 1.00 92.12 99 GLY A N 1
ATOM 754 C CA . GLY A 1 99 ? 7.374 4.983 -16.087 1.00 92.12 99 GLY A CA 1
ATOM 755 C C . GLY A 1 99 ? 7.393 5.580 -14.695 1.00 92.12 99 GLY A C 1
ATOM 756 O O . GLY A 1 99 ? 7.388 6.796 -14.489 1.00 92.12 99 GLY A O 1
ATOM 757 N N . GLY A 1 100 ? 7.381 4.697 -13.710 1.00 91.19 100 GLY A N 1
ATOM 758 C CA . GLY A 1 100 ? 7.464 5.121 -12.334 1.00 91.19 100 GLY A CA 1
ATOM 759 C C . GLY A 1 100 ? 7.679 3.988 -11.359 1.00 91.19 100 GLY A C 1
ATOM 760 O O . GLY A 1 100 ? 7.369 2.818 -11.585 1.00 91.19 100 GLY A O 1
ATOM 761 N N . LEU A 1 101 ? 8.203 4.418 -10.226 1.00 90.25 101 LEU A N 1
ATOM 762 C CA . LEU A 1 101 ? 8.389 3.630 -9.031 1.00 90.25 101 LEU A CA 1
ATOM 763 C C . LEU A 1 101 ? 7.049 3.437 -8.357 1.00 90.25 101 LEU A C 1
ATOM 765 O O . LEU A 1 101 ? 6.426 4.406 -7.931 1.00 90.25 101 LEU A O 1
ATOM 769 N N . SER A 1 102 ? 6.628 2.187 -8.274 1.00 87.44 102 SER A N 1
ATOM 770 C CA . SER A 1 102 ? 5.384 1.796 -7.640 1.00 87.44 102 SER A CA 1
ATOM 771 C C . SER A 1 102 ? 5.644 0.942 -6.414 1.00 87.44 102 SER A C 1
ATOM 773 O O . SER A 1 102 ? 6.666 0.266 -6.318 1.00 87.44 102 SER A O 1
ATOM 775 N N . ARG A 1 103 ? 4.675 0.914 -5.514 1.00 82.94 103 ARG A N 1
ATOM 776 C CA . ARG A 1 103 ? 4.541 -0.115 -4.490 1.00 82.94 103 ARG A CA 1
ATOM 777 C C . ARG A 1 103 ? 3.102 -0.621 -4.482 1.00 82.94 103 ARG A C 1
ATOM 779 O O . ARG A 1 103 ? 2.202 0.131 -4.875 1.00 82.94 103 ARG A O 1
ATOM 786 N N . PRO A 1 104 ? 2.852 -1.846 -4.005 1.00 75.75 104 PRO A N 1
ATOM 787 C CA . PRO A 1 104 ? 1.496 -2.266 -3.687 1.00 75.75 104 PRO A CA 1
ATOM 788 C C . PRO A 1 104 ? 0.849 -1.261 -2.726 1.00 75.75 104 PRO A C 1
ATOM 790 O O . PRO A 1 104 ? 1.455 -0.875 -1.721 1.00 75.75 104 PRO A O 1
ATOM 793 N N . VAL A 1 105 ? -0.377 -0.825 -3.019 1.00 73.69 105 VAL A N 1
ATOM 794 C CA . VAL A 1 105 ? -1.215 -0.201 -1.991 1.00 73.69 105 VAL A CA 1
ATOM 795 C C . VAL A 1 105 ? -1.618 -1.323 -1.048 1.00 73.69 105 VAL A C 1
ATOM 797 O O . VAL A 1 105 ? -2.245 -2.290 -1.478 1.00 73.69 105 VAL A O 1
ATOM 800 N N . ALA A 1 106 ? -1.275 -1.203 0.232 1.00 69.00 106 ALA A N 1
ATOM 801 C CA . ALA A 1 106 ? -1.826 -2.094 1.238 1.00 69.00 106 ALA A CA 1
ATOM 802 C C . ALA A 1 106 ? -3.348 -1.878 1.269 1.00 69.00 106 ALA A C 1
ATOM 804 O O . ALA A 1 106 ? -3.826 -0.803 1.622 1.00 69.00 106 ALA A O 1
ATOM 805 N N . VAL A 1 107 ? -4.112 -2.878 0.829 1.00 73.62 107 VAL A N 1
ATOM 806 C CA . VAL A 1 107 ? -5.577 -2.850 0.871 1.00 73.62 107 VAL A CA 1
ATOM 807 C C . VAL A 1 107 ? -6.006 -3.635 2.098 1.00 73.62 107 VAL A C 1
ATOM 809 O O . VAL A 1 107 ? -5.750 -4.836 2.197 1.00 73.62 107 VAL A O 1
ATOM 812 N N . GLY A 1 108 ? -6.644 -2.951 3.048 1.00 75.56 108 GLY A N 1
ATOM 813 C CA . GLY A 1 108 ? -7.188 -3.606 4.224 1.00 75.56 108 GLY A CA 1
ATOM 814 C C . GLY A 1 108 ? -8.396 -4.470 3.896 1.00 75.56 108 GLY A C 1
ATOM 815 O O . GLY A 1 108 ? -9.108 -4.220 2.917 1.00 75.56 108 GLY A O 1
ATOM 816 N N . PRO A 1 109 ? -8.668 -5.483 4.731 1.00 84.25 109 PRO A N 1
ATOM 817 C CA . PRO A 1 109 ? -9.850 -6.293 4.542 1.00 84.25 109 PRO A CA 1
ATOM 818 C C . PRO A 1 109 ? -11.114 -5.448 4.670 1.00 84.25 109 PRO A C 1
ATOM 820 O O . PRO A 1 109 ? -11.203 -4.509 5.467 1.00 84.25 109 PRO A O 1
ATOM 823 N N . THR A 1 110 ? -12.142 -5.836 3.921 1.00 85.81 110 THR A N 1
ATOM 824 C CA . THR A 1 110 ? -13.486 -5.302 4.144 1.00 85.81 110 THR A CA 1
ATOM 825 C C . THR A 1 110 ? -14.088 -5.945 5.387 1.00 85.81 110 THR A C 1
ATOM 827 O O . THR A 1 110 ? -14.131 -7.171 5.490 1.00 85.81 110 THR A O 1
ATOM 830 N N . LEU A 1 111 ? -14.572 -5.122 6.319 1.00 88.25 111 LEU A N 1
ATOM 831 C CA . LEU A 1 111 ? -15.258 -5.593 7.519 1.00 88.25 111 LEU A CA 1
ATOM 832 C C . LEU A 1 111 ? -16.767 -5.682 7.296 1.00 88.25 111 LEU A C 1
ATOM 834 O O . LEU A 1 111 ? -17.386 -4.781 6.725 1.00 88.25 111 LEU A O 1
ATOM 838 N N . TYR A 1 112 ? -17.358 -6.737 7.835 1.00 87.00 112 TYR A N 1
ATOM 839 C CA . TYR A 1 112 ? -18.796 -6.918 7.980 1.00 87.00 112 TYR A CA 1
ATOM 840 C C . TYR A 1 112 ? -19.112 -7.463 9.376 1.00 87.00 112 TYR A C 1
ATOM 842 O O . TYR A 1 112 ? -18.213 -7.835 10.130 1.00 87.00 112 TYR A O 1
ATOM 850 N N . ASP A 1 113 ? -20.394 -7.463 9.743 1.00 87.94 113 ASP A N 1
ATOM 851 C CA . ASP A 1 113 ? -20.854 -7.940 11.058 1.00 87.94 113 ASP A CA 1
ATOM 852 C C . ASP A 1 113 ? -20.169 -7.244 12.247 1.00 87.94 113 ASP A C 1
ATOM 854 O O . ASP A 1 113 ? -19.907 -7.829 13.296 1.00 87.94 113 ASP A O 1
ATOM 858 N N . LEU A 1 114 ? -19.863 -5.952 12.074 1.00 93.50 114 LEU A N 1
ATOM 859 C CA . LEU A 1 114 ? -19.368 -5.123 13.163 1.00 93.50 114 LEU A CA 1
ATOM 860 C C . LEU A 1 114 ? -20.493 -4.895 14.179 1.00 93.50 114 LEU A C 1
ATOM 862 O O . LEU A 1 114 ? -21.529 -4.323 13.845 1.00 93.50 114 LEU A O 1
ATOM 866 N N . THR A 1 115 ? -20.261 -5.292 15.426 1.00 93.25 115 THR A N 1
ATOM 867 C CA . THR A 1 115 ? -21.193 -5.150 16.548 1.00 93.25 115 THR A CA 1
ATOM 868 C C . THR A 1 115 ? -20.478 -4.596 17.777 1.00 93.25 115 THR A C 1
ATOM 870 O O . THR A 1 115 ? -19.278 -4.797 17.951 1.00 93.25 115 THR A O 1
ATOM 873 N N . ALA A 1 116 ? -21.225 -3.922 18.654 1.00 94.38 116 ALA A N 1
ATOM 874 C CA . ALA A 1 116 ? -20.793 -3.559 20.001 1.00 94.38 116 ALA A CA 1
ATOM 875 C C . ALA A 1 116 ? -21.917 -3.924 20.980 1.00 94.38 116 ALA A C 1
ATOM 877 O O . ALA A 1 116 ? -23.018 -3.379 20.895 1.00 94.38 116 ALA A O 1
ATOM 878 N N . THR A 1 117 ? -21.657 -4.862 21.890 1.00 93.25 117 THR A N 1
ATOM 879 C CA . THR A 1 117 ? -22.688 -5.419 22.783 1.00 93.25 117 THR A CA 1
ATOM 880 C C . THR A 1 117 ? -22.268 -5.283 24.237 1.00 93.25 117 THR A C 1
ATOM 882 O O . THR A 1 117 ? -21.133 -5.595 24.588 1.00 93.25 117 THR A O 1
ATOM 885 N N . VAL A 1 118 ? -23.179 -4.824 25.095 1.00 92.50 118 VAL A N 1
ATOM 886 C CA . VAL A 1 118 ? -22.954 -4.793 26.547 1.00 92.50 118 VAL A CA 1
ATOM 887 C C . VAL A 1 118 ? -23.138 -6.204 27.112 1.00 92.50 118 VAL A C 1
ATOM 889 O O . VAL A 1 118 ? -24.240 -6.747 27.070 1.00 92.50 118 VAL A O 1
ATOM 892 N N . GLU A 1 119 ? -22.077 -6.791 27.664 1.00 91.19 119 GLU A N 1
ATOM 893 C CA . GLU A 1 119 ? -22.052 -8.166 28.177 1.00 91.19 119 GLU A CA 1
ATOM 894 C C . GLU A 1 119 ? -21.373 -8.210 29.548 1.00 91.19 119 GLU A C 1
ATOM 896 O O . GLU A 1 119 ? -20.155 -8.146 29.633 1.00 91.19 119 GLU A O 1
ATOM 901 N N . GLY A 1 120 ? -22.129 -8.342 30.642 1.00 87.25 120 GLY A N 1
ATOM 902 C CA . GLY A 1 120 ? -21.538 -8.495 31.980 1.00 87.25 120 GLY A CA 1
ATOM 903 C C . GLY A 1 120 ? -20.724 -7.282 32.452 1.00 87.25 120 GLY A C 1
ATOM 904 O O . GLY A 1 120 ? -19.631 -7.448 32.985 1.00 87.25 120 GLY A O 1
ATOM 905 N N . GLY A 1 121 ? -21.236 -6.065 32.230 1.00 89.44 121 GLY A N 1
ATOM 906 C CA . GLY A 1 121 ? -20.603 -4.823 32.699 1.00 89.44 121 GLY A CA 1
ATOM 907 C C . GLY A 1 121 ? -19.394 -4.360 31.879 1.00 89.44 121 GLY A C 1
ATOM 908 O O . GLY A 1 121 ? -18.628 -3.522 32.341 1.00 89.44 121 GLY A O 1
ATOM 909 N N . LYS A 1 122 ? -19.234 -4.883 30.663 1.00 93.50 122 LYS A N 1
ATOM 910 C CA . LYS A 1 122 ? -18.207 -4.514 29.676 1.00 93.50 122 LYS A CA 1
ATOM 911 C C . LYS A 1 122 ? -18.843 -4.439 28.292 1.00 93.50 122 LYS A C 1
ATOM 913 O O . LYS A 1 122 ? -19.925 -4.995 28.090 1.00 93.50 122 LYS A O 1
ATOM 918 N N . VAL A 1 123 ? -18.190 -3.782 27.339 1.00 95.56 123 VAL A N 1
ATOM 919 C CA . VAL A 1 123 ? -18.629 -3.794 25.935 1.00 95.56 123 VAL A CA 1
ATOM 920 C C . VAL A 1 123 ? -17.732 -4.723 25.130 1.00 95.56 123 VAL A C 1
ATOM 922 O O . VAL A 1 123 ? -16.516 -4.560 25.128 1.00 95.56 123 VAL A O 1
ATOM 925 N N . VAL A 1 124 ? -18.319 -5.688 24.427 1.00 95.50 124 VAL A N 1
ATOM 926 C CA . VAL A 1 124 ? -17.597 -6.566 23.503 1.00 95.50 124 VAL A CA 1
ATOM 927 C C . VAL A 1 124 ? -17.870 -6.116 22.074 1.00 95.50 124 VAL A C 1
ATOM 929 O O . VAL A 1 124 ? -19.019 -6.091 21.624 1.00 95.50 124 VAL A O 1
ATOM 932 N N . VAL A 1 125 ? -16.802 -5.739 21.377 1.00 96.12 125 VAL A N 1
ATOM 933 C CA . VAL A 1 125 ? -16.805 -5.338 19.971 1.00 96.12 125 VAL A CA 1
ATOM 934 C C . VAL A 1 125 ? -16.376 -6.534 19.135 1.00 96.12 125 VAL A C 1
ATOM 936 O O . VAL A 1 125 ? -15.294 -7.073 19.357 1.00 96.12 125 VAL A O 1
ATOM 939 N N . ARG A 1 126 ? -17.207 -6.957 18.183 1.00 95.12 126 ARG A N 1
ATOM 940 C CA . ARG A 1 126 ? -16.912 -8.084 17.283 1.00 95.12 126 ARG A CA 1
ATOM 941 C C . ARG A 1 126 ? -17.047 -7.649 15.839 1.00 95.12 126 ARG A C 1
ATOM 943 O O . ARG A 1 126 ? -17.878 -6.797 15.552 1.00 95.12 126 ARG A O 1
ATOM 950 N N . TRP A 1 127 ? -16.238 -8.216 14.957 1.00 93.69 127 TRP A N 1
ATOM 951 C CA . TRP A 1 127 ? -16.344 -8.020 13.513 1.00 93.69 127 TRP A CA 1
ATOM 952 C C . TRP A 1 127 ? -15.810 -9.238 12.775 1.00 93.69 127 TRP A C 1
ATOM 954 O O . TRP A 1 127 ? -15.073 -10.048 13.340 1.00 93.69 127 TRP A O 1
ATOM 964 N N . THR A 1 128 ? -16.149 -9.331 11.496 1.00 90.38 128 THR A N 1
ATOM 965 C CA . THR A 1 128 ? -15.612 -10.338 10.586 1.00 90.38 128 THR A CA 1
ATOM 966 C C . THR A 1 128 ? -14.983 -9.648 9.385 1.00 90.38 128 THR A C 1
ATOM 968 O O . THR A 1 128 ? -15.464 -8.607 8.934 1.00 90.38 128 THR A O 1
ATOM 971 N N . THR A 1 129 ? -13.887 -10.196 8.876 1.00 88.25 129 THR A N 1
ATOM 972 C CA . THR A 1 129 ? -13.261 -9.731 7.636 1.00 88.25 129 THR A CA 1
ATOM 973 C C . THR A 1 129 ? -13.648 -10.621 6.468 1.00 88.25 129 THR A C 1
ATOM 975 O O . THR A 1 129 ? -13.710 -11.836 6.617 1.00 88.25 129 THR A O 1
ATOM 978 N N . ALA A 1 130 ? -13.855 -10.036 5.290 1.00 82.25 130 ALA A N 1
ATOM 979 C CA . ALA A 1 130 ? -13.939 -10.803 4.051 1.00 82.25 130 ALA A CA 1
ATOM 980 C C . ALA A 1 130 ? -12.565 -11.373 3.657 1.00 82.25 130 ALA A C 1
ATOM 982 O O . ALA A 1 130 ? -11.526 -10.856 4.075 1.00 82.25 130 ALA A O 1
ATOM 983 N N . ALA A 1 131 ? -12.579 -12.415 2.825 1.00 68.12 131 ALA A N 1
ATOM 984 C CA . ALA A 1 131 ? -11.412 -12.980 2.157 1.00 68.12 131 ALA A CA 1
ATOM 985 C C . ALA A 1 131 ? -10.781 -11.959 1.192 1.00 68.12 131 ALA A C 1
ATOM 987 O O . ALA A 1 131 ? -11.180 -11.897 0.032 1.00 68.12 131 ALA A O 1
ATOM 988 N N . ALA A 1 132 ? -9.867 -11.121 1.690 1.00 55.53 132 ALA A N 1
ATOM 989 C CA . ALA A 1 132 ? -8.738 -10.514 0.967 1.00 55.53 132 ALA A CA 1
ATOM 990 C C . ALA A 1 132 ? -8.136 -9.357 1.781 1.00 55.53 132 ALA A C 1
ATOM 992 O O . ALA A 1 132 ? -8.860 -8.468 2.229 1.00 55.53 132 ALA A O 1
ATOM 993 N N . GLY A 1 133 ? -6.807 -9.352 1.894 1.00 56.84 133 GLY A N 1
ATOM 994 C CA . GLY A 1 133 ? -5.996 -8.238 2.391 1.00 56.84 133 GLY A CA 1
ATOM 995 C C . GLY A 1 133 ? -4.881 -8.711 3.323 1.00 56.84 133 GLY A C 1
ATOM 996 O O . GLY A 1 133 ? -5.150 -9.411 4.299 1.00 56.84 133 GLY A O 1
ATOM 997 N N . GLU A 1 134 ? -3.633 -8.319 3.049 1.00 56.28 134 GLU A N 1
ATOM 998 C CA . GLU A 1 134 ? -2.585 -8.331 4.073 1.00 56.28 134 GLU A CA 1
ATOM 999 C C . GLU A 1 134 ? -2.974 -7.294 5.130 1.00 56.28 134 GLU A C 1
ATOM 1001 O O . GLU A 1 134 ? -2.951 -6.086 4.896 1.00 56.28 134 GLU A O 1
ATOM 1006 N N . GLY A 1 135 ? -3.453 -7.766 6.277 1.00 65.12 135 GLY A N 1
ATOM 1007 C CA . GLY A 1 135 ? -3.881 -6.887 7.350 1.00 65.12 135 GLY A CA 1
ATOM 1008 C C . GLY A 1 135 ? -2.733 -6.602 8.306 1.00 65.12 135 GLY A C 1
ATOM 1009 O O . GLY A 1 135 ? -2.312 -7.487 9.046 1.00 65.12 135 GLY A O 1
ATOM 1010 N N . ASP A 1 136 ? -2.326 -5.340 8.428 1.00 81.69 136 ASP A N 1
ATOM 1011 C CA . ASP A 1 136 ? -1.470 -4.903 9.541 1.00 81.69 136 ASP A CA 1
ATOM 1012 C C . ASP A 1 136 ? -2.187 -4.985 10.901 1.00 81.69 136 ASP A C 1
ATOM 1014 O O . ASP A 1 136 ? -1.578 -4.781 11.954 1.00 81.69 136 ASP A O 1
ATOM 1018 N N . GLY A 1 137 ? -3.469 -5.347 10.906 1.00 90.44 137 GLY A N 1
ATOM 1019 C CA . GLY A 1 137 ? -4.312 -5.488 12.080 1.00 90.44 137 GLY A CA 1
ATOM 1020 C C . GLY A 1 137 ? -5.311 -4.349 12.208 1.00 90.44 137 GLY A C 1
ATOM 1021 O O . GLY A 1 137 ? -5.609 -3.642 11.244 1.00 90.44 137 GLY A O 1
ATOM 1022 N N . PHE A 1 138 ? -5.839 -4.189 13.418 1.00 94.81 138 PHE A N 1
ATOM 1023 C CA . PHE A 1 138 ? -6.957 -3.299 13.700 1.00 94.81 138 PHE A CA 1
ATOM 1024 C C . PHE A 1 138 ? -6.734 -2.470 14.961 1.00 94.81 138 PHE A C 1
ATOM 1026 O O . PHE A 1 138 ? -6.028 -2.889 15.884 1.00 94.81 138 PHE A O 1
ATOM 1033 N N . VAL A 1 139 ? -7.405 -1.321 15.022 1.00 97.88 139 VAL A N 1
ATOM 1034 C CA . VAL A 1 139 ? -7.574 -0.522 16.244 1.00 97.88 139 VAL A CA 1
ATOM 1035 C C . VAL A 1 139 ? -9.053 -0.203 16.438 1.00 97.88 139 VAL A C 1
ATOM 1037 O O . VAL A 1 139 ? -9.743 0.208 15.505 1.00 97.88 139 VAL A O 1
ATOM 1040 N N . VAL A 1 140 ? -9.548 -0.379 17.662 1.00 98.38 140 VAL A N 1
ATOM 1041 C CA . VAL A 1 140 ? -10.916 -0.039 18.057 1.00 98.38 140 VAL A CA 1
ATOM 1042 C C . VAL A 1 140 ? -10.950 1.387 18.595 1.00 98.38 140 VAL A C 1
ATOM 1044 O O . VAL A 1 140 ? -10.157 1.770 19.460 1.00 98.38 140 VAL A O 1
ATOM 1047 N N . TRP A 1 141 ? -11.912 2.162 18.107 1.00 98.56 141 TRP A N 1
ATOM 1048 C CA . TRP A 1 141 ? -12.151 3.550 18.482 1.00 98.56 141 TRP A CA 1
ATOM 1049 C C . TRP A 1 141 ? -13.500 3.69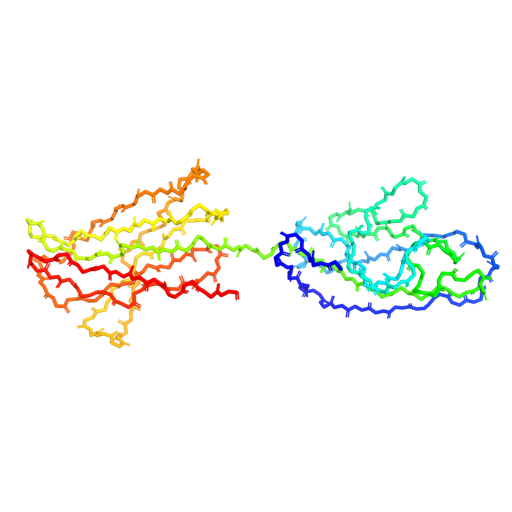0 19.171 1.00 98.56 141 TRP A C 1
ATOM 1051 O O . TRP A 1 141 ? -14.463 3.036 18.776 1.00 98.56 141 TRP A O 1
ATOM 1061 N N . ARG A 1 142 ? -13.592 4.588 20.154 1.00 98.25 142 ARG A N 1
ATOM 1062 C CA . ARG A 1 142 ? -14.823 4.867 20.904 1.00 98.25 142 ARG A CA 1
ATOM 1063 C C . ARG A 1 142 ? -15.149 6.358 20.944 1.00 98.25 142 ARG A C 1
ATOM 1065 O O . ARG A 1 142 ? -14.246 7.182 21.098 1.00 98.25 142 ARG A O 1
ATOM 1072 N N . ALA A 1 143 ? -16.436 6.690 20.899 1.00 98.00 143 ALA A N 1
ATOM 1073 C CA . ALA A 1 143 ? -16.983 8.025 21.124 1.00 98.00 143 ALA A CA 1
ATOM 1074 C C . ALA A 1 143 ? -18.239 8.000 22.008 1.00 98.00 143 ALA A C 1
ATOM 1076 O O . ALA A 1 143 ? -18.941 6.994 22.087 1.00 98.00 143 ALA A O 1
ATOM 1077 N N . ALA A 1 144 ? -18.542 9.127 22.657 1.00 96.44 144 ALA A N 1
ATOM 1078 C CA . ALA A 1 144 ? -19.782 9.305 23.422 1.00 96.44 144 ALA A CA 1
ATOM 1079 C C . ALA A 1 144 ? -20.999 9.622 22.532 1.00 96.44 144 ALA A C 1
ATOM 1081 O O . ALA A 1 144 ? -22.134 9.401 22.940 1.00 96.44 144 ALA A O 1
ATOM 1082 N N . THR A 1 145 ? -20.772 10.130 21.317 1.00 96.25 145 THR A N 1
ATOM 1083 C CA . THR A 1 145 ? -21.824 10.437 20.337 1.00 96.25 145 THR A CA 1
ATOM 1084 C C . THR A 1 145 ? -21.497 9.788 18.997 1.00 96.25 145 THR A C 1
ATOM 1086 O O . THR A 1 145 ? -20.332 9.500 18.716 1.00 96.25 145 THR A O 1
ATOM 1089 N N . GLN A 1 146 ? -22.509 9.600 18.149 1.00 95.25 146 GLN A N 1
ATOM 1090 C CA . GLN A 1 146 ? -22.341 8.985 16.832 1.00 95.25 146 GLN A CA 1
ATOM 1091 C C . GLN A 1 146 ? -21.322 9.731 15.958 1.00 95.25 146 GLN A C 1
ATOM 1093 O O . GLN A 1 146 ? -20.526 9.102 15.262 1.00 95.25 146 GLN A O 1
ATOM 1098 N N . SER A 1 147 ? -21.310 11.064 16.026 1.00 95.31 147 SER A N 1
ATOM 1099 C CA . SER A 1 147 ? -20.410 11.934 15.260 1.00 95.31 147 SER A CA 1
ATOM 1100 C C . SER A 1 147 ? -19.014 12.087 15.871 1.00 95.31 147 SER A C 1
ATOM 1102 O O . SER A 1 147 ? -18.158 12.725 15.265 1.00 95.31 147 SER A O 1
ATOM 1104 N N . GLY A 1 148 ? -18.752 11.519 17.052 1.00 94.31 148 GLY A N 1
ATOM 1105 C CA . GLY A 1 148 ? -17.466 11.657 17.734 1.00 94.31 148 GLY A CA 1
ATOM 1106 C C . GLY A 1 148 ? -17.459 12.702 18.862 1.00 94.31 148 GLY A C 1
ATOM 1107 O O . GLY A 1 148 ? -18.515 13.045 19.399 1.00 94.31 148 GLY A O 1
ATOM 1108 N N . PRO A 1 149 ? -16.276 13.194 19.269 1.00 97.19 149 PRO A N 1
ATOM 1109 C CA . PRO A 1 149 ? -14.954 12.797 18.778 1.00 97.19 149 PRO A CA 1
ATOM 1110 C C . PRO A 1 149 ? -14.603 11.352 19.167 1.00 97.19 149 PRO A C 1
ATOM 1112 O O . PRO A 1 149 ? -14.916 10.906 20.271 1.00 97.19 149 PRO A O 1
ATOM 1115 N N . TYR A 1 150 ? -13.938 10.630 18.260 1.00 98.19 150 TYR A N 1
ATOM 1116 C CA . TYR A 1 150 ? -13.469 9.259 18.487 1.00 98.19 150 TYR A CA 1
ATOM 1117 C C . TYR A 1 150 ? -12.044 9.244 19.039 1.00 98.19 150 TYR A C 1
ATOM 1119 O O . TYR A 1 150 ? -11.184 9.985 18.566 1.00 98.19 150 TYR A O 1
ATOM 1127 N N . LYS A 1 151 ? -11.783 8.362 20.007 1.00 97.75 151 LYS A N 1
ATOM 1128 C CA . LYS A 1 151 ? -10.445 8.096 20.559 1.00 97.75 151 LYS A CA 1
ATOM 1129 C C . LYS A 1 151 ? -10.118 6.605 20.465 1.00 97.75 151 LYS A C 1
ATOM 1131 O O . LYS A 1 151 ? -11.044 5.803 20.620 1.00 97.75 151 LYS A O 1
ATOM 1136 N N . PRO A 1 152 ? -8.850 6.222 20.238 1.00 97.94 152 PRO A N 1
ATOM 1137 C CA . PRO A 1 152 ? -8.477 4.817 20.236 1.00 97.94 152 PRO A CA 1
ATOM 1138 C C . PRO A 1 152 ? -8.601 4.274 21.664 1.00 97.94 152 PRO A C 1
ATOM 1140 O O . PRO A 1 152 ? -8.215 4.943 22.625 1.00 97.94 152 PRO A O 1
ATOM 1143 N N . VAL A 1 153 ? -9.183 3.086 21.806 1.00 98.12 153 VAL A N 1
ATOM 1144 C CA . VAL A 1 153 ? -9.376 2.409 23.102 1.00 98.12 153 VAL A CA 1
ATOM 1145 C C . VAL A 1 153 ? -8.710 1.038 23.164 1.00 98.12 153 VAL A C 1
ATOM 1147 O O . VAL A 1 153 ? -8.558 0.495 24.256 1.00 98.12 153 VAL A O 1
ATOM 1150 N N . SER A 1 154 ? -8.262 0.498 22.028 1.00 98.12 154 SER A N 1
ATOM 1151 C CA . SER A 1 154 ? -7.451 -0.717 21.974 1.00 98.12 154 SER A CA 1
ATOM 1152 C C . SER A 1 154 ? -5.994 -0.413 21.623 1.00 98.12 154 SER A C 1
ATOM 1154 O O . SER A 1 154 ? -5.679 0.587 20.980 1.00 98.12 154 SER A O 1
ATOM 1156 N N . GLN A 1 155 ? -5.108 -1.339 21.990 1.00 96.19 155 GLN A N 1
ATOM 1157 C CA . GLN A 1 155 ? -3.822 -1.507 21.309 1.00 96.19 155 GLN A CA 1
ATOM 1158 C C . GLN A 1 155 ? -4.042 -2.129 19.918 1.00 96.19 155 GLN A C 1
ATOM 1160 O O . GLN A 1 155 ? -5.178 -2.453 19.551 1.00 96.19 155 GLN A O 1
ATOM 1165 N N . ARG A 1 156 ? -2.958 -2.329 19.158 1.00 95.31 156 ARG A N 1
ATOM 1166 C CA . ARG A 1 156 ? -2.987 -3.088 17.900 1.00 95.31 156 ARG A CA 1
ATOM 1167 C C . ARG A 1 156 ? -3.544 -4.495 18.130 1.00 95.31 156 ARG A C 1
ATOM 1169 O O . ARG A 1 156 ? -3.048 -5.230 18.981 1.00 95.31 156 ARG A O 1
ATOM 1176 N N . ILE A 1 157 ? -4.522 -4.872 17.314 1.00 94.81 157 ILE A N 1
ATOM 1177 C CA . ILE A 1 157 ? -5.095 -6.218 17.243 1.00 94.81 157 ILE A CA 1
ATOM 1178 C C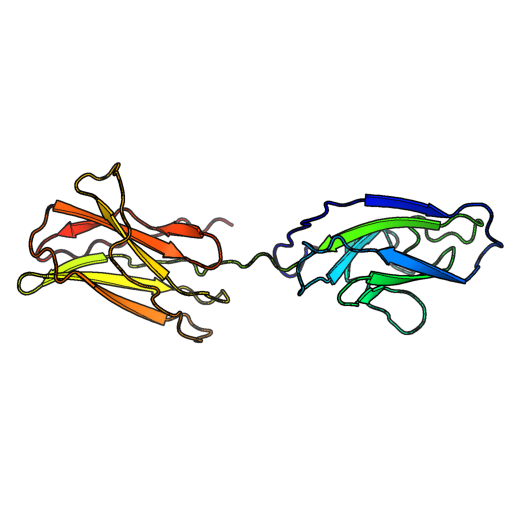 . ILE A 1 157 ? -4.574 -6.856 15.953 1.00 94.81 157 ILE A C 1
ATOM 1180 O O . ILE A 1 157 ? -4.996 -6.424 14.882 1.00 94.81 157 ILE A O 1
ATOM 1184 N N . PRO A 1 158 ? -3.634 -7.816 16.007 1.00 90.88 158 PRO A N 1
ATOM 1185 C CA . PRO A 1 158 ? -3.063 -8.415 14.803 1.00 90.88 158 PRO A CA 1
ATOM 1186 C C . PRO A 1 158 ? -4.133 -9.085 13.936 1.00 90.88 158 PRO A C 1
ATOM 1188 O O . PRO A 1 158 ? -5.041 -9.729 14.464 1.00 90.88 158 PRO A O 1
ATOM 1191 N N . ALA A 1 159 ? -4.020 -8.949 12.614 1.00 86.75 159 ALA A N 1
ATOM 1192 C CA . ALA A 1 159 ? -4.853 -9.723 11.706 1.00 86.75 159 ALA A CA 1
ATOM 1193 C C . ALA A 1 159 ? -4.408 -11.191 11.712 1.00 86.75 159 ALA A C 1
ATOM 1195 O O . ALA A 1 159 ? -3.215 -11.492 11.776 1.00 86.75 159 ALA A O 1
ATOM 1196 N N . ALA A 1 160 ? -5.374 -12.100 11.650 1.00 83.06 160 ALA A N 1
ATOM 1197 C CA . ALA A 1 160 ? -5.124 -13.506 11.402 1.00 83.06 160 ALA A CA 1
ATOM 1198 C C . ALA A 1 160 ? -4.774 -13.712 9.923 1.00 83.06 160 ALA A C 1
ATOM 1200 O O . ALA A 1 160 ? -5.395 -13.123 9.037 1.00 83.06 160 ALA A O 1
ATOM 1201 N N . SER A 1 161 ? -3.803 -14.582 9.658 1.00 68.81 161 SER A N 1
ATOM 1202 C CA . SER A 1 161 ? -3.453 -15.023 8.307 1.00 68.81 161 SER A CA 1
ATOM 1203 C C . SER A 1 161 ? -4.431 -16.104 7.833 1.00 68.81 161 SER A C 1
ATOM 1205 O O . SER A 1 161 ? -4.079 -17.280 7.801 1.00 68.81 161 SER A O 1
ATOM 1207 N N . ASP A 1 162 ? -5.667 -15.715 7.508 1.00 70.19 162 ASP A N 1
ATOM 1208 C CA . ASP A 1 162 ? -6.694 -16.624 6.979 1.00 70.19 162 ASP A CA 1
ATOM 1209 C C . ASP A 1 162 ? -7.179 -16.163 5.590 1.00 70.19 162 ASP A C 1
ATOM 1211 O O . ASP A 1 162 ? -7.767 -15.080 5.477 1.00 70.19 162 ASP A O 1
ATOM 1215 N N . PRO A 1 163 ? -6.962 -16.958 4.522 1.00 64.56 163 PRO A N 1
ATOM 1216 C CA . PRO A 1 163 ? -7.397 -16.608 3.174 1.00 64.56 163 PRO A CA 1
ATOM 1217 C C . PRO A 1 163 ? -8.923 -16.529 3.020 1.00 64.56 163 PRO A C 1
ATOM 1219 O O . PRO A 1 163 ? -9.380 -15.901 2.070 1.00 64.56 163 PRO A O 1
ATOM 1222 N N . ALA A 1 164 ? -9.715 -17.120 3.922 1.00 75.81 164 ALA A N 1
ATOM 1223 C CA . ALA A 1 164 ? -11.177 -17.027 3.915 1.00 75.81 164 ALA A CA 1
ATOM 1224 C C . ALA A 1 164 ? -11.717 -15.805 4.691 1.00 75.81 164 ALA A C 1
ATOM 1226 O O . ALA A 1 164 ? -12.918 -15.528 4.644 1.00 75.81 164 ALA A O 1
ATOM 1227 N N . GLY A 1 165 ? -10.842 -15.054 5.366 1.00 80.50 165 GLY A N 1
ATOM 1228 C CA . GLY A 1 165 ? -11.223 -14.058 6.362 1.00 80.50 165 GLY A CA 1
ATOM 1229 C C . GLY A 1 165 ? -11.377 -14.668 7.759 1.00 80.50 165 GLY A C 1
ATOM 1230 O O . GLY A 1 165 ? -11.372 -15.882 7.928 1.00 80.50 165 GLY A O 1
ATOM 1231 N N . ALA A 1 166 ? -11.482 -13.824 8.785 1.00 87.19 166 ALA A N 1
ATOM 1232 C CA . ALA A 1 166 ? -11.512 -14.265 10.175 1.00 87.19 166 ALA A CA 1
ATOM 1233 C C . ALA A 1 166 ? -12.496 -13.444 11.012 1.00 87.19 166 ALA A C 1
ATOM 1235 O O . ALA A 1 166 ? -12.816 -12.293 10.693 1.00 87.19 166 ALA A O 1
ATOM 1236 N N . GLN A 1 167 ? -12.960 -14.048 12.105 1.00 90.69 167 GLN A N 1
ATOM 1237 C CA . GLN A 1 167 ? -13.740 -13.367 13.129 1.00 90.69 167 GLN A CA 1
ATOM 1238 C C . GLN A 1 167 ? -12.815 -12.830 14.219 1.00 90.69 167 GLN A C 1
ATOM 1240 O O . GLN A 1 167 ? -11.906 -13.515 14.688 1.00 90.69 167 GLN A O 1
ATOM 1245 N N . TYR A 1 168 ? -13.094 -11.612 14.660 1.00 93.25 168 TYR A N 1
ATOM 1246 C CA . TYR A 1 168 ? -12.329 -10.916 15.679 1.00 93.25 168 TYR A CA 1
ATOM 1247 C C . TYR A 1 168 ? -13.242 -10.434 16.800 1.00 93.25 168 TYR A C 1
ATOM 1249 O O . TYR A 1 168 ? -14.430 -10.163 16.607 1.00 93.25 168 TYR A O 1
ATOM 1257 N N . SER A 1 169 ? -12.660 -10.301 17.989 1.00 95.06 169 SER A N 1
ATOM 1258 C CA . SER A 1 169 ? -13.331 -9.768 19.166 1.00 95.06 169 SER A CA 1
ATOM 1259 C C . SER A 1 169 ? -12.354 -8.950 19.997 1.00 95.06 169 SER A C 1
ATOM 1261 O O . SER A 1 169 ? -11.218 -9.364 20.226 1.00 95.06 169 SER A O 1
ATOM 1263 N N . TRP A 1 170 ? -12.823 -7.820 20.514 1.00 97.56 170 TRP A N 1
ATOM 1264 C CA . TRP A 1 170 ? -12.113 -7.003 21.487 1.00 97.56 170 TRP A CA 1
ATOM 1265 C C . TRP A 1 170 ? -13.058 -6.543 22.593 1.00 97.56 170 TRP A C 1
ATOM 1267 O O . TRP A 1 170 ? -14.231 -6.274 22.348 1.00 97.56 170 TRP A O 1
ATOM 1277 N N . THR A 1 171 ? -12.543 -6.444 23.813 1.00 97.69 171 THR A N 1
ATOM 1278 C CA . THR A 1 171 ? -13.353 -6.156 24.997 1.00 97.69 171 THR A CA 1
ATOM 1279 C C . THR A 1 171 ? -12.928 -4.842 25.633 1.00 97.69 171 THR A C 1
ATOM 1281 O O . THR A 1 171 ? -11.793 -4.704 26.090 1.00 97.69 171 THR A O 1
ATOM 1284 N N . ASP A 1 172 ? -13.871 -3.911 25.726 1.00 97.31 172 ASP A N 1
ATOM 1285 C CA . ASP A 1 172 ? -13.735 -2.673 26.478 1.00 97.31 172 ASP A CA 1
ATOM 1286 C C . ASP A 1 172 ? -14.087 -2.918 27.947 1.00 97.31 172 ASP A C 1
ATOM 1288 O O . ASP A 1 172 ? -15.257 -2.962 28.330 1.00 97.31 172 ASP A O 1
ATOM 1292 N N . TYR A 1 173 ? -13.064 -3.082 28.781 1.00 96.06 173 TYR A N 1
ATOM 1293 C CA . TYR A 1 173 ? -13.234 -3.228 30.229 1.00 96.06 173 TYR A CA 1
ATOM 1294 C C . TYR A 1 173 ? -13.457 -1.892 30.952 1.00 96.06 173 TYR A C 1
ATOM 1296 O O . TYR A 1 173 ? -13.686 -1.886 32.158 1.00 96.06 173 TYR A O 1
ATOM 1304 N N . THR A 1 174 ? -13.364 -0.756 30.252 1.00 94.94 174 THR A N 1
ATOM 1305 C CA . THR A 1 174 ? -13.441 0.575 30.880 1.00 94.94 174 THR A CA 1
ATOM 1306 C C . THR A 1 174 ? -14.857 1.143 30.914 1.00 94.94 174 THR A C 1
ATOM 1308 O O . THR A 1 174 ? -15.113 2.096 31.648 1.00 94.94 174 THR A O 1
ATOM 1311 N N . VAL A 1 175 ? -15.783 0.572 30.138 1.00 91.81 175 VAL A N 1
ATOM 1312 C CA . VAL A 1 175 ? -17.204 0.943 30.128 1.00 91.81 175 VAL A CA 1
ATOM 1313 C C . VAL A 1 175 ? -18.081 -0.298 30.037 1.00 91.81 175 VAL A C 1
ATOM 1315 O O . VAL A 1 175 ? -17.741 -1.265 29.366 1.00 91.81 175 VAL A O 1
ATOM 1318 N N . GLY A 1 176 ? -19.240 -0.240 30.691 1.00 82.06 176 GLY A N 1
ATOM 1319 C CA . GLY A 1 176 ? -20.170 -1.365 30.816 1.00 82.06 176 GLY A CA 1
ATOM 1320 C C . GLY A 1 176 ? -21.623 -1.017 30.543 1.00 82.06 176 GLY A C 1
ATOM 1321 O O . GLY A 1 176 ? -22.514 -1.712 31.022 1.00 82.06 176 GLY A O 1
ATOM 1322 N N . VAL A 1 177 ? -21.866 0.089 29.840 1.00 83.56 177 VAL A N 1
ATOM 1323 C CA . VAL A 1 177 ? -23.200 0.649 29.606 1.00 83.56 177 VAL A CA 1
ATOM 1324 C C . VAL A 1 177 ? -23.439 0.880 28.119 1.00 83.56 177 VAL A C 1
ATOM 1326 O O . VAL A 1 177 ? -22.501 1.065 27.342 1.00 83.56 177 VAL A O 1
ATOM 1329 N N . ALA A 1 178 ? -24.712 0.877 27.728 1.00 83.31 178 ALA A N 1
ATOM 1330 C CA . ALA A 1 178 ? -25.125 1.221 26.374 1.00 83.31 178 ALA A CA 1
ATOM 1331 C C . ALA A 1 178 ? -24.901 2.718 26.087 1.00 83.31 178 ALA A C 1
ATOM 1333 O O . ALA A 1 178 ? -24.759 3.527 27.004 1.00 83.31 178 ALA A O 1
ATOM 1334 N N . GLY A 1 179 ? -24.906 3.092 24.807 1.00 87.44 179 GLY A N 1
ATOM 1335 C CA . GLY A 1 179 ? -24.902 4.494 24.372 1.00 87.44 179 GLY A CA 1
ATOM 1336 C C . GLY A 1 179 ? -23.580 4.998 23.791 1.00 87.44 179 GLY A C 1
ATOM 1337 O O . GLY A 1 179 ? -23.608 5.939 22.999 1.00 87.44 179 GLY A O 1
ATOM 1338 N N . TYR A 1 180 ? -22.454 4.348 24.099 1.00 95.19 180 TYR A N 1
ATOM 1339 C CA . TYR A 1 180 ? -21.179 4.609 23.422 1.00 95.19 180 TYR A CA 1
ATOM 1340 C C . TYR A 1 180 ? -21.205 4.120 21.973 1.00 95.19 180 TYR A C 1
ATOM 1342 O O . TYR A 1 180 ? -21.915 3.177 21.636 1.00 95.19 180 TYR A O 1
ATOM 1350 N N . TRP A 1 181 ? -20.401 4.746 21.124 1.00 96.56 181 TRP A N 1
ATOM 1351 C CA . TRP A 1 181 ? -20.282 4.423 19.708 1.00 96.56 181 TRP A CA 1
ATOM 1352 C C . TRP A 1 181 ? -18.885 3.916 19.401 1.00 96.56 181 TRP A C 1
ATOM 1354 O O . TRP A 1 181 ? -17.908 4.479 19.895 1.00 96.56 181 TRP A O 1
ATOM 1364 N N . TYR A 1 182 ? -18.798 2.876 18.578 1.00 97.38 182 TYR A N 1
ATOM 1365 C CA . TYR A 1 182 ? -17.550 2.207 18.241 1.00 97.38 182 TYR A CA 1
ATOM 1366 C C . TYR A 1 182 ? -17.297 2.205 16.738 1.00 97.38 182 TYR A C 1
ATOM 1368 O O . TYR A 1 182 ? -18.222 2.068 15.935 1.00 97.38 182 TYR A O 1
ATOM 1376 N N . GLN A 1 183 ? -16.026 2.335 16.379 1.00 97.75 183 GLN A N 1
ATOM 1377 C CA . GLN A 1 183 ? -15.511 2.119 15.032 1.00 97.75 183 GLN A CA 1
ATOM 1378 C C . GLN A 1 183 ? -14.314 1.171 15.088 1.00 97.75 183 GLN A C 1
ATOM 1380 O O . GLN A 1 183 ? -13.628 1.097 16.109 1.00 97.75 183 GLN A O 1
ATOM 1385 N N . VAL A 1 184 ? -14.042 0.482 13.984 1.00 96.50 184 VAL A N 1
ATOM 1386 C CA . VAL A 1 184 ? -12.817 -0.311 13.805 1.00 96.50 184 VAL A CA 1
ATOM 1387 C C . VAL A 1 184 ? -12.036 0.263 12.635 1.00 96.50 184 VAL A C 1
ATOM 1389 O O . VAL A 1 184 ? -12.603 0.475 11.567 1.00 96.50 184 VAL A O 1
ATOM 1392 N N . GLU A 1 185 ? -10.757 0.545 12.855 1.00 95.19 185 GLU A N 1
ATOM 1393 C CA . GLU A 1 185 ? -9.814 1.001 11.837 1.00 95.19 185 GLU A CA 1
ATOM 1394 C C . GLU A 1 185 ? -8.950 -0.167 11.365 1.00 95.19 185 GLU A C 1
ATOM 1396 O O . GLU A 1 185 ? -8.419 -0.900 12.200 1.00 95.19 185 GLU A O 1
ATOM 1401 N N . THR A 1 186 ? -8.798 -0.335 10.054 1.00 91.88 186 THR A N 1
ATOM 1402 C CA . THR A 1 186 ? -7.801 -1.220 9.439 1.00 91.88 186 THR A CA 1
ATOM 1403 C C . THR A 1 186 ? -6.465 -0.493 9.350 1.00 91.88 186 THR A C 1
ATOM 1405 O O . THR A 1 186 ? -6.374 0.571 8.749 1.00 91.88 186 THR A O 1
ATOM 1408 N N . LEU A 1 187 ? -5.411 -1.054 9.947 1.00 90.38 187 LEU A N 1
ATOM 1409 C CA . LEU A 1 187 ? -4.097 -0.398 10.00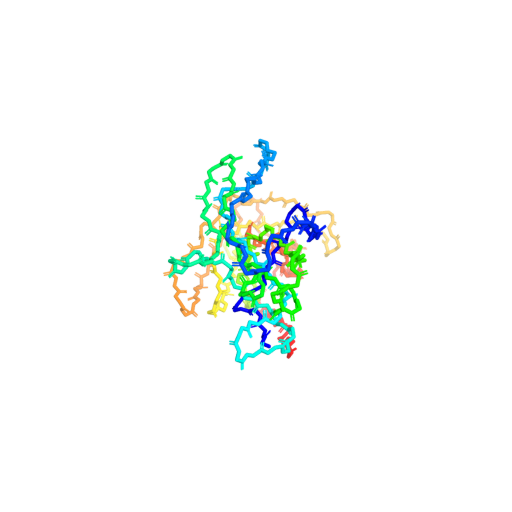1 1.00 90.38 187 LEU A CA 1
ATOM 1410 C C . LEU A 1 187 ? -3.361 -0.378 8.656 1.00 90.38 187 LEU A C 1
ATOM 1412 O O . LEU A 1 187 ? -2.506 0.476 8.454 1.00 90.38 187 LEU A O 1
ATOM 1416 N N . SER A 1 188 ? -3.708 -1.288 7.748 1.00 83.44 188 SER A N 1
ATOM 1417 C CA . SER A 1 188 ? -3.105 -1.397 6.417 1.00 83.44 188 SER A CA 1
ATOM 1418 C C . SER A 1 188 ? -3.449 -0.211 5.507 1.00 83.44 188 SER A C 1
ATOM 1420 O O . SER A 1 188 ? -2.610 0.224 4.729 1.00 83.44 188 SER A O 1
ATOM 1422 N N . ASP A 1 189 ? -4.666 0.337 5.608 1.00 83.31 189 ASP A N 1
ATOM 1423 C CA . ASP A 1 189 ? -5.160 1.418 4.736 1.00 83.31 189 ASP A CA 1
ATOM 1424 C C . ASP A 1 189 ? -5.798 2.605 5.489 1.00 83.31 189 ASP A C 1
ATOM 1426 O O . ASP A 1 189 ? -6.261 3.563 4.869 1.00 83.31 189 ASP A O 1
ATOM 1430 N N . GLY A 1 190 ? -5.850 2.561 6.824 1.00 88.75 190 GLY A N 1
ATOM 1431 C CA . GLY A 1 190 ? -6.445 3.594 7.679 1.00 88.75 190 GLY A CA 1
ATOM 1432 C C . GLY A 1 190 ? -7.973 3.694 7.600 1.00 88.75 190 GLY A C 1
ATOM 1433 O O . GLY A 1 190 ? -8.567 4.627 8.152 1.00 88.75 190 GLY A O 1
ATOM 1434 N N . ARG A 1 191 ? -8.6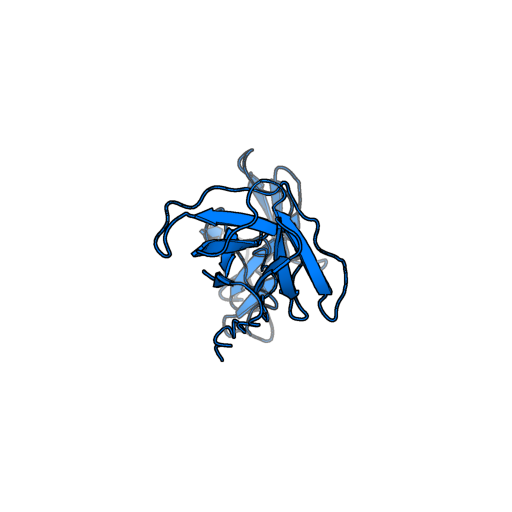50 2.771 6.906 1.00 90.00 191 ARG A N 1
ATOM 1435 C CA . ARG A 1 191 ? -10.102 2.836 6.708 1.00 90.00 191 ARG A CA 1
ATOM 1436 C C . ARG A 1 191 ? -10.851 2.538 8.006 1.00 90.00 191 ARG A C 1
ATOM 1438 O O . ARG A 1 191 ? -10.550 1.583 8.712 1.00 90.00 191 ARG A O 1
ATOM 1445 N N . ARG A 1 192 ? -11.895 3.326 8.301 1.00 93.25 192 ARG A N 1
ATOM 1446 C CA . ARG A 1 192 ? -12.775 3.128 9.469 1.00 93.25 192 ARG A CA 1
ATOM 1447 C C . ARG A 1 192 ? -14.136 2.554 9.099 1.00 93.25 192 ARG A C 1
ATOM 1449 O O . ARG A 1 192 ? -14.784 3.020 8.164 1.00 93.25 192 ARG A O 1
ATOM 1456 N N . TYR A 1 193 ? -14.589 1.591 9.895 1.00 93.44 193 TYR A N 1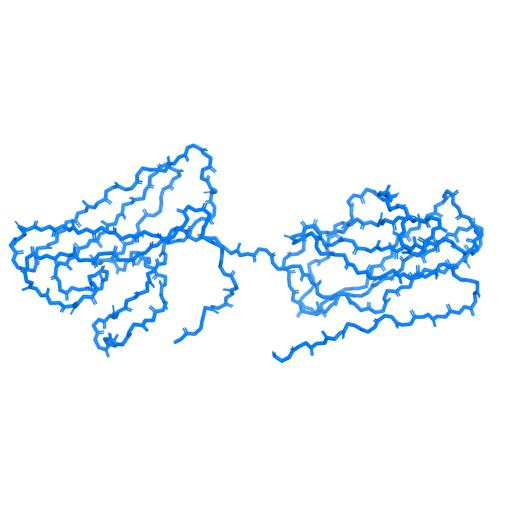
ATOM 1457 C CA . TYR A 1 193 ? -15.874 0.906 9.774 1.00 93.44 193 TYR A CA 1
ATOM 1458 C C . TYR A 1 193 ? -16.772 1.214 10.975 1.00 93.44 193 TYR A C 1
ATOM 1460 O O . TYR A 1 193 ? -16.285 1.355 12.097 1.00 93.44 193 TYR A O 1
ATOM 1468 N N . GLY A 1 194 ? -18.083 1.314 10.740 1.00 92.69 194 GLY A N 1
ATOM 1469 C CA . GLY A 1 194 ? -19.078 1.790 11.707 1.00 92.69 194 GLY A CA 1
ATOM 1470 C C . GLY A 1 194 ? -19.603 3.197 11.358 1.00 92.69 194 GLY A C 1
ATOM 1471 O O . GLY A 1 194 ? -19.573 3.578 10.189 1.00 92.69 194 GLY A O 1
ATOM 1472 N N . PRO A 1 195 ? -20.077 3.991 12.336 1.00 94.94 195 PRO A N 1
ATOM 1473 C CA . PRO A 1 195 ? -20.106 3.674 13.757 1.00 94.94 195 PRO A CA 1
ATOM 1474 C C . PRO A 1 195 ? -21.256 2.735 14.133 1.00 94.94 195 PRO A C 1
ATOM 1476 O O . PRO A 1 195 ? -22.338 2.798 13.552 1.00 94.94 195 PRO A O 1
ATOM 1479 N N . VAL A 1 196 ? -21.033 1.896 15.144 1.00 93.62 196 VAL A N 1
ATOM 1480 C CA . VAL A 1 196 ? -22.073 1.058 15.759 1.00 93.62 196 VAL A CA 1
ATOM 1481 C C . VAL A 1 196 ? -22.281 1.469 17.210 1.00 93.62 196 VAL A C 1
ATOM 1483 O O . VAL A 1 196 ? -21.318 1.736 17.928 1.00 93.62 196 VAL A O 1
ATOM 1486 N N . GLN A 1 197 ? -23.535 1.559 17.644 1.00 94.44 197 GLN A N 1
ATOM 1487 C CA . GLN A 1 197 ? -23.851 1.884 19.032 1.00 94.44 197 GLN A CA 1
ATOM 1488 C C . GLN A 1 197 ? -23.742 0.629 19.901 1.00 94.44 197 GLN A C 1
ATOM 1490 O O . GLN A 1 197 ? -24.264 -0.424 19.536 1.00 94.44 197 GLN A O 1
ATOM 1495 N N . ALA A 1 198 ? -23.119 0.757 21.071 1.00 91.69 198 ALA A N 1
ATOM 1496 C CA . ALA A 1 198 ? -23.172 -0.248 22.116 1.00 91.69 198 ALA A CA 1
ATOM 1497 C C . ALA A 1 198 ? -24.602 -0.357 22.645 1.00 91.69 198 ALA A C 1
ATOM 1499 O O . ALA A 1 198 ? -25.152 0.606 23.189 1.00 91.69 198 ALA A O 1
ATOM 1500 N N . VAL A 1 199 ? -25.191 -1.537 22.491 1.00 88.06 199 VAL A N 1
ATOM 1501 C CA . VAL A 1 199 ? -26.563 -1.838 22.908 1.00 88.06 199 VAL A CA 1
ATOM 1502 C C . VAL A 1 199 ? -26.586 -3.057 23.827 1.00 88.06 199 VAL A C 1
ATOM 1504 O O . VAL A 1 199 ? -25.712 -3.922 23.769 1.00 88.06 199 VAL A O 1
ATOM 1507 N N . ALA A 1 200 ? -27.590 -3.126 24.699 1.00 77.12 200 ALA A N 1
ATOM 1508 C CA . ALA A 1 200 ? -27.861 -4.315 25.498 1.00 77.12 200 ALA A CA 1
ATOM 1509 C C . ALA A 1 200 ? -28.803 -5.248 24.717 1.00 77.12 200 ALA A C 1
ATOM 1511 O O . ALA A 1 200 ? -29.860 -4.812 24.264 1.00 77.12 200 ALA A O 1
ATOM 1512 N N . GLY A 1 201 ? -28.428 -6.519 24.552 1.00 59.75 201 GLY A N 1
ATOM 1513 C CA . GLY A 1 201 ? -29.335 -7.568 24.064 1.00 59.75 201 GLY A CA 1
ATOM 1514 C C . GLY A 1 201 ? -29.828 -7.451 22.613 1.00 59.75 201 GLY A C 1
ATOM 1515 O O . GLY A 1 201 ? -30.843 -8.061 22.286 1.00 59.75 201 GLY A O 1
ATOM 1516 N N . ARG A 1 202 ? -29.156 -6.691 21.732 1.00 55.53 202 ARG A N 1
ATOM 1517 C CA . ARG A 1 202 ? -29.520 -6.586 20.304 1.00 55.53 202 ARG A CA 1
ATOM 1518 C C . ARG A 1 202 ? -28.288 -6.688 19.402 1.00 55.53 202 ARG A C 1
ATOM 1520 O O . ARG A 1 202 ? -27.327 -5.955 19.591 1.00 55.53 202 ARG A O 1
ATOM 1527 N N . HIS A 1 203 ? -28.343 -7.558 18.396 1.00 52.38 203 HIS A N 1
ATOM 1528 C CA . HIS A 1 203 ? -27.326 -7.652 17.347 1.00 52.38 203 HIS A CA 1
ATOM 1529 C C . HIS A 1 203 ? -27.665 -6.659 16.226 1.00 52.38 203 HIS A C 1
ATOM 1531 O O . HIS A 1 203 ? -28.777 -6.683 15.697 1.00 52.38 203 HIS A O 1
ATOM 1537 N N . SER A 1 204 ? -26.732 -5.774 15.879 1.00 49.81 204 SER A N 1
ATOM 1538 C CA . SER A 1 204 ? -26.878 -4.822 14.771 1.00 49.81 204 SER A CA 1
ATOM 1539 C C . SER A 1 204 ? -25.852 -5.157 13.698 1.00 49.81 204 SER A C 1
ATOM 1541 O O . SER A 1 204 ? -24.662 -5.039 13.950 1.00 49.81 204 SER A O 1
ATOM 1543 N N . LEU A 1 205 ? -26.302 -5.569 12.513 1.00 50.47 205 LEU A N 1
ATOM 1544 C CA . LEU A 1 205 ? -25.418 -5.966 11.418 1.00 50.47 205 LEU A CA 1
ATOM 1545 C C . LEU A 1 205 ? -24.972 -4.741 10.607 1.00 50.47 205 LEU A C 1
ATOM 1547 O O . LEU A 1 205 ? -25.797 -4.082 9.972 1.00 50.47 205 LEU A O 1
ATOM 1551 N N . PHE A 1 206 ? -23.669 -4.454 10.580 1.00 59.06 206 PHE A N 1
ATOM 1552 C CA . PHE A 1 206 ? -23.097 -3.550 9.581 1.00 59.06 206 PHE A CA 1
ATOM 1553 C C . PHE A 1 206 ? -22.860 -4.310 8.268 1.00 59.06 206 PHE A C 1
ATOM 1555 O O . PHE A 1 206 ? -22.067 -5.254 8.224 1.00 59.06 206 PHE A O 1
ATOM 1562 N N . LEU A 1 207 ? -23.537 -3.880 7.199 1.00 56.97 207 LEU A N 1
ATOM 1563 C CA . LEU A 1 207 ? -23.332 -4.366 5.834 1.00 56.97 207 LEU A CA 1
ATOM 1564 C C . LEU A 1 207 ? -22.646 -3.267 5.007 1.00 56.97 207 LEU A C 1
ATOM 1566 O O . LEU A 1 207 ? -23.285 -2.251 4.713 1.00 56.97 207 LEU A O 1
ATOM 1570 N N . PRO A 1 208 ? -21.369 -3.423 4.615 1.00 56.25 208 PRO A N 1
ATOM 1571 C CA . PRO A 1 208 ? -20.756 -2.491 3.679 1.00 56.25 208 PRO A CA 1
ATOM 1572 C C . PRO A 1 208 ? -21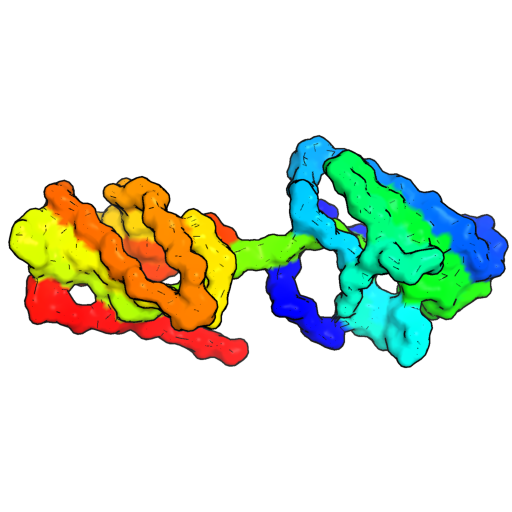.438 -2.603 2.307 1.00 56.25 208 PRO A C 1
ATOM 1574 O O . PRO A 1 208 ? -21.828 -3.688 1.874 1.00 56.25 208 PRO A O 1
ATOM 1577 N N . ARG A 1 209 ? -21.542 -1.487 1.574 1.00 48.66 209 ARG A N 1
ATOM 1578 C CA . ARG A 1 209 ? -21.815 -1.558 0.134 1.00 48.66 209 ARG A CA 1
ATOM 1579 C C . ARG A 1 209 ? -20.597 -2.179 -0.550 1.00 48.66 209 ARG A C 1
ATOM 1581 O O . ARG A 1 209 ? -19.533 -1.565 -0.564 1.00 48.66 209 ARG A O 1
ATOM 1588 N N . LEU A 1 210 ? -20.764 -3.367 -1.122 1.00 45.94 210 LEU A N 1
ATOM 1589 C CA . LEU A 1 210 ? -19.826 -3.915 -2.099 1.00 45.94 210 LEU A CA 1
ATOM 1590 C C . LEU A 1 210 ? -20.078 -3.169 -3.419 1.00 45.94 210 LEU A C 1
ATOM 1592 O O . LEU A 1 210 ? -21.126 -3.343 -4.042 1.00 45.94 210 LEU A O 1
ATOM 1596 N N . GLY A 1 211 ? -19.182 -2.248 -3.777 1.00 45.94 211 GLY A N 1
ATOM 1597 C CA . GLY A 1 211 ? -19.182 -1.624 -5.103 1.00 45.94 211 GLY A CA 1
ATOM 1598 C C . GLY A 1 211 ? -18.770 -2.646 -6.164 1.00 45.94 211 GLY A C 1
ATOM 1599 O O . GLY A 1 211 ? -17.977 -3.537 -5.862 1.00 45.94 211 GLY A O 1
ATOM 1600 N N . ARG A 1 212 ? -19.351 -2.538 -7.364 1.00 38.12 212 ARG A N 1
ATOM 1601 C CA . ARG A 1 212 ? -18.890 -3.265 -8.557 1.00 38.12 212 ARG A CA 1
ATOM 1602 C C . ARG A 1 212 ? -17.604 -2.659 -9.091 1.00 38.12 212 ARG A C 1
ATOM 1604 O O . ARG A 1 212 ? -17.492 -1.416 -9.005 1.00 38.12 212 ARG A O 1
#

Foldseek 3Di:
DDDPADKDFPVDKDKDKDADAQQFDKDKDKAFDDLPDDQAKFKWFQAAFVVGGHTDIDGQPDPPQFGWDDDRGIIMTIDTHLGPQARRSGSPRMRMGIIGIIHGQFDFFDKKQFAWEQDPFKIKTKIKGAQDGPFCAKWKWKALAQVDPIDTQDDGGGADPDNRTDMDMDIGNPGRDWRMWMWMAGPSNRDIDDGYTYDYPDRDIDDDPPDD

Sequence (212 aa):
STLPQPLDFPLGLFSFVLPDLTPGRSLTVELILPPTAPTLLHYYKHSGVPGQPEPHWYDFLYDGETGAVMGSTSITLHLTDGLRGDADLQANGRIVDPGGLSRPVAVGPTLYDLTATVEGGKVVVRWTTAAAGEGDGFVVWRAATQSGPYKPVSQRIPAASDPAGAQYSWTDYTVGVAGYWYQVETLSDGRRYGPVQAVAGRHSLFLPRLGR

pLDDT: mean 87.0, std 13.11, range [38.12, 98.56]

Secondary structure (DSSP, 8-state):
---SS-EE-TT-EEEEEE-SPPTT-EEEEEEEPPTT--SS-EEEEEEEETTEEEEEEEE-B--SSSEEEE-SSEEEEEEETTSTTSTT---SS-EEEEEEEEEE--PPPPEEEEEEEE-SSSEEEEEEE-S------EEEEEESSTT---EE-S--BPPP--TT--EEEEEESS--STT-EEEEEETTT--EEEEEE-BSS-----------

Radius of gyration: 24.55 Å; chains: 1; bounding box: 52×30×67 Å